Protein AF-A0A1Q9DXR5-F1 (afdb_monomer_lite)

Organism: Symbiodinium microadriaticum (NCBI:txid2951)

Secondary structure (DSSP, 8-state):
--HHHHHHHHHH-S--EE--TTT--TT----SSEEEEEEEEE-TTS-HHHHGGGT---EEEEEEETTEEEEE---SS--EEEEEPPTT---SEEEEEEE---HHHHHHHHHHHHHH--GGG-BTTTBSHHHHHHHHHHHTT-----GGGGHHHHHHHHHHHHHHHHHS--SS-S-HHHHTT--S-----------EE--TTT--------SSEEEEEEEEE-TTS-HHHHGGGT---EEEEEEETTEEEEE---SS--EEEEE--TT---SEEEEEEE---HHHHHHHHHHHHHH--GGG-BTTTBSHHHHHHHHHHHTT-----GGGGHHHHHHHHHHHHHHHHHS--SS-S-HHHHHHHHHT-PPP------

Foldseek 3Di:
DPQQCQVCPVPPDDQKDDCPLVRNPLPQQQDFKWKKKKFWAFDLLQGCLNVVVVVATATAIWIDTSQKTWWAAQDAQFRIMIGGDDPPDDGPDMDMWIANDDSVLLSVLSNVLRLLRTSPLDFLQQRGRLNSVCVSCVSRVHDDRDPRNCVVSPVQVVLQVVVCVVPVDRLRPDNSNVVSVDDDDDDDDDDDPFKDDVDLVRPPLPQQLAFKWKKKKFWAFDSNNGCSVVVVVVATATAIWIDTSQKTWWAHQDAQWRIIIGGDDPPDDGPDMDMWIANDGSVLLSVLSVLLRQLRHSPLDFSQQRHRLNSVCVSCVSRVHDDRDPRNCPVSPVSVVSQVVCCVVPVDRSRPDNSVVVSVVRVPDDDDPPDPDD

pLDDT: mean 70.54, std 17.51, range [25.06, 95.44]

InterPro domains:
  IPR008580 PPPDE peptidase domain [PF05903] (36-157)
  IPR008580 PPPDE peptidase domain [PF05903] (215-336)
  IPR008580 PPPDE peptidase domain [PS51858] (34-165)
  IPR008580 PPPDE peptidase domain [PS51858] (213-344)
  IPR008580 PPPDE peptidase domain [PTHR12378] (32-149)
  IPR008580 PPPDE peptidase domain [SM01179] (34-166)
  IPR008580 PPPDE peptidase domain [SM01179] (213-345)
  IPR042266 PPPDE peptidase domain superfamily [G3DSA:3.90.1720.30] (30-169)
  IPR042266 PPPDE peptidase domain superfamily [G3DSA:3.90.1720.30] (209-348)

Radius of gyration: 23.02 Å; chains: 1; bounding box: 54×55×77 Å

Structure (mmCIF, N/CA/C/O backbone):
data_AF-A0A1Q9DXR5-F1
#
_entry.id   AF-A0A1Q9DXR5-F1
#
loop_
_atom_site.group_PDB
_atom_site.id
_atom_site.type_symbol
_atom_site.label_atom_id
_atom_site.label_alt_id
_atom_site.label_comp_id
_atom_site.label_asym_id
_atom_site.label_entity_id
_atom_site.label_seq_id
_atom_site.pdbx_PDB_ins_code
_atom_site.Cartn_x
_atom_site.Cartn_y
_atom_site.Cartn_z
_atom_site.occupancy
_atom_site.B_iso_or_equiv
_atom_site.auth_seq_id
_atom_site.auth_comp_id
_atom_site.auth_asym_id
_atom_site.auth_atom_id
_atom_site.pdbx_PDB_model_num
ATOM 1 N N . MET A 1 1 ? 4.139 11.040 -3.443 1.00 31.19 1 MET A N 1
ATOM 2 C CA . MET A 1 1 ? 3.475 10.090 -2.530 1.00 31.19 1 MET A CA 1
ATOM 3 C C . MET A 1 1 ? 2.116 9.698 -3.131 1.00 31.19 1 MET A C 1
ATOM 5 O O . MET A 1 1 ? 1.100 9.820 -2.478 1.00 31.19 1 MET A O 1
ATOM 9 N N . SER A 1 2 ? 2.098 9.263 -4.404 1.00 28.72 2 SER A N 1
ATOM 10 C CA . SER A 1 2 ? 0.886 8.987 -5.205 1.00 28.72 2 SER A CA 1
ATOM 11 C C . SER A 1 2 ? 0.354 7.559 -5.084 1.00 28.72 2 SER A C 1
ATOM 13 O O . SER A 1 2 ? -0.850 7.357 -5.146 1.00 28.72 2 SER A O 1
ATOM 15 N N . CYS A 1 3 ? 1.233 6.574 -4.876 1.00 29.39 3 CYS A N 1
ATOM 16 C CA . CYS A 1 3 ? 0.835 5.166 -4.921 1.00 29.39 3 CYS A CA 1
ATOM 17 C C . CYS A 1 3 ? -0.137 4.753 -3.803 1.00 29.39 3 CYS A C 1
ATOM 19 O O . CYS A 1 3 ? -0.839 3.759 -3.954 1.00 29.39 3 CYS A O 1
ATOM 21 N N . PHE A 1 4 ? -0.201 5.505 -2.696 1.00 35.91 4 PHE A N 1
ATOM 22 C CA . PHE A 1 4 ? -1.113 5.192 -1.592 1.00 35.91 4 PHE A CA 1
ATOM 23 C C . PHE A 1 4 ? -2.568 5.521 -1.947 1.00 35.91 4 PHE A C 1
ATOM 25 O O . PHE A 1 4 ? -3.449 4.728 -1.637 1.00 35.91 4 PHE A O 1
ATOM 32 N N . SER A 1 5 ? -2.827 6.614 -2.683 1.00 36.06 5 SER A N 1
ATOM 33 C CA . SER A 1 5 ? -4.193 6.953 -3.100 1.00 36.06 5 SER A CA 1
ATOM 34 C C . SER A 1 5 ? -4.751 5.950 -4.107 1.00 36.06 5 SER A C 1
ATOM 36 O O . SER A 1 5 ? -5.925 5.627 -4.034 1.00 36.06 5 SER A O 1
ATOM 38 N N . GLY A 1 6 ? -3.933 5.417 -5.021 1.00 33.12 6 GLY A N 1
ATOM 39 C CA . GLY A 1 6 ? -4.379 4.423 -6.009 1.00 33.12 6 GLY A CA 1
ATOM 40 C C . GLY A 1 6 ? -4.757 3.083 -5.371 1.00 33.12 6 GLY A C 1
ATOM 41 O O . GLY A 1 6 ? -5.869 2.595 -5.571 1.00 33.12 6 GLY A O 1
ATOM 42 N N . LEU A 1 7 ? -3.866 2.525 -4.538 1.00 36.06 7 LEU A N 1
ATOM 43 C CA . LEU A 1 7 ? -4.114 1.262 -3.823 1.00 36.06 7 LEU A CA 1
ATOM 44 C C . LEU A 1 7 ? -5.322 1.387 -2.904 1.00 36.06 7 LEU A C 1
ATOM 46 O O . LEU A 1 7 ? -6.189 0.519 -2.887 1.00 36.06 7 LEU A O 1
ATOM 50 N N . TRP A 1 8 ? -5.435 2.509 -2.203 1.00 40.31 8 TRP A N 1
ATOM 51 C CA . TRP A 1 8 ? -6.573 2.764 -1.343 1.00 40.31 8 TRP A CA 1
ATOM 52 C C . TRP A 1 8 ? -7.873 3.005 -2.129 1.00 40.31 8 TRP A C 1
ATOM 54 O O . TRP A 1 8 ? -8.923 2.506 -1.743 1.00 40.31 8 TRP A O 1
ATOM 64 N N . ASN A 1 9 ? -7.837 3.678 -3.282 1.00 35.62 9 ASN A N 1
ATOM 65 C CA . ASN A 1 9 ? -9.029 3.897 -4.108 1.00 35.62 9 ASN A CA 1
ATOM 66 C C . ASN A 1 9 ? -9.587 2.595 -4.703 1.00 35.62 9 ASN A C 1
ATOM 68 O O . ASN A 1 9 ? -10.803 2.402 -4.673 1.00 35.62 9 ASN A O 1
ATOM 72 N N . CYS A 1 10 ? -8.723 1.685 -5.169 1.00 34.03 10 CYS A N 1
ATOM 73 C CA . CYS A 1 10 ? -9.126 0.355 -5.646 1.00 34.03 10 CYS A CA 1
ATOM 74 C C . CYS A 1 10 ? -9.775 -0.495 -4.549 1.00 34.03 10 CYS A C 1
ATOM 76 O O . CYS A 1 10 ? -10.642 -1.324 -4.830 1.00 34.03 10 CYS A O 1
ATOM 78 N N . PHE A 1 11 ? -9.379 -0.286 -3.290 1.00 37.84 11 PHE A N 1
ATOM 79 C CA . PHE A 1 11 ? -9.921 -1.030 -2.165 1.00 37.84 11 PHE A CA 1
ATOM 80 C C . PHE A 1 11 ? -10.977 -0.268 -1.352 1.00 37.84 11 PHE A C 1
ATOM 82 O O . PHE A 1 11 ? -11.650 -0.899 -0.575 1.00 37.84 11 PHE A O 1
ATOM 89 N N . TRP A 1 12 ? -11.233 1.029 -1.454 1.00 42.97 12 TRP A N 1
ATOM 90 C CA . TRP A 1 12 ? -12.146 1.669 -0.476 1.00 42.97 12 TRP A CA 1
ATOM 91 C C . TRP A 1 12 ? -13.296 2.468 -1.092 1.00 42.97 12 TRP A C 1
ATOM 93 O O . TRP A 1 12 ? -14.073 3.082 -0.365 1.00 42.97 12 TRP A O 1
ATOM 103 N N . GLY A 1 13 ? -13.506 2.324 -2.407 1.00 39.94 13 GLY A N 1
ATOM 104 C CA . GLY A 1 13 ? -14.697 2.807 -3.116 1.00 39.94 13 GLY A CA 1
ATOM 105 C C . GLY A 1 13 ? -14.713 4.322 -3.345 1.00 39.94 13 GLY A C 1
ATOM 106 O O . GLY A 1 13 ? -13.875 5.063 -2.821 1.00 39.94 13 GLY A O 1
ATOM 107 N N . GLN A 1 14 ? -15.651 4.780 -4.177 1.00 43.75 14 GLN A N 1
ATOM 108 C CA . GLN A 1 14 ? -15.767 6.183 -4.598 1.00 43.75 14 GLN A CA 1
ATOM 109 C C . GLN A 1 14 ? -16.659 7.041 -3.672 1.00 43.75 14 GLN A C 1
ATOM 111 O O . GLN A 1 14 ? -16.549 8.261 -3.707 1.00 43.75 14 GLN A O 1
ATOM 116 N N . ASP A 1 15 ? -17.435 6.437 -2.759 1.00 52.66 15 ASP A N 1
ATOM 117 C CA . ASP A 1 15 ? -18.346 7.143 -1.830 1.00 52.66 15 ASP A CA 1
ATOM 118 C C . ASP A 1 15 ? -17.657 7.611 -0.535 1.00 52.66 15 ASP A C 1
ATOM 120 O O . ASP A 1 15 ? -18.128 7.368 0.584 1.00 52.66 15 ASP A O 1
ATOM 124 N N . ARG A 1 16 ? -16.486 8.235 -0.663 1.00 62.38 16 ARG A N 1
ATOM 125 C CA . ARG A 1 16 ? -15.744 8.779 0.480 1.00 62.38 16 ARG A CA 1
ATOM 126 C C . ARG A 1 16 ? -16.047 10.253 0.636 1.00 62.38 16 ARG A C 1
ATOM 128 O O . ARG A 1 16 ? -15.930 11.022 -0.313 1.00 62.38 16 ARG A O 1
ATOM 135 N N . VAL A 1 17 ? -16.393 10.648 1.855 1.00 58.75 17 VAL A N 1
ATOM 136 C CA . VAL A 1 17 ? -16.662 12.046 2.180 1.00 58.75 17 VAL A CA 1
ATOM 137 C C . VAL A 1 17 ? -15.630 12.510 3.194 1.00 58.75 17 VAL A C 1
ATOM 139 O O . VAL A 1 17 ? -15.408 11.863 4.223 1.00 58.75 17 VAL A O 1
ATOM 142 N N . ARG A 1 18 ? -14.985 13.634 2.878 1.00 59.00 18 ARG A N 1
ATOM 143 C CA . ARG A 1 18 ? -14.090 14.335 3.796 1.00 59.00 18 ARG A CA 1
ATOM 144 C C . ARG A 1 18 ? -14.910 14.795 4.997 1.00 59.00 18 ARG A C 1
ATOM 146 O O . ARG A 1 18 ? -15.931 15.454 4.818 1.00 59.00 18 ARG A O 1
ATOM 153 N N . THR A 1 19 ? -14.466 14.472 6.207 1.00 57.81 19 THR A N 1
ATOM 154 C CA . THR A 1 19 ? -15.202 14.804 7.442 1.00 57.81 19 THR A CA 1
ATOM 155 C C . THR A 1 19 ? -14.882 16.231 7.898 1.00 57.81 19 THR A C 1
ATOM 157 O O . THR A 1 19 ? -14.507 16.467 9.042 1.00 57.81 19 THR A O 1
ATOM 160 N N . ASP A 1 20 ? -14.967 17.190 6.975 1.00 53.41 20 ASP A N 1
ATOM 161 C CA . ASP A 1 20 ? -14.803 18.610 7.287 1.00 53.41 20 ASP A CA 1
ATOM 162 C C . ASP A 1 20 ? -15.947 19.061 8.214 1.00 53.41 20 ASP A C 1
ATOM 164 O O . ASP A 1 20 ? -17.071 18.626 7.964 1.00 53.41 20 ASP A O 1
ATOM 168 N N . PRO A 1 21 ? -15.725 19.893 9.254 1.00 45.75 21 PRO A N 1
ATOM 169 C CA . PRO A 1 21 ? -16.775 20.419 10.130 1.00 45.75 21 PRO A CA 1
ATOM 170 C C . PRO A 1 21 ? -18.043 20.903 9.412 1.00 45.75 21 PRO A C 1
ATOM 172 O O . PRO A 1 21 ? -19.143 20.710 9.928 1.00 45.75 21 PRO A O 1
ATOM 175 N N . GLU A 1 22 ? -17.899 21.479 8.215 1.00 41.88 22 GLU A N 1
ATOM 176 C CA . GLU A 1 22 ? -19.013 21.968 7.386 1.00 41.88 22 GLU A CA 1
ATOM 177 C C . GLU A 1 22 ? -19.720 20.859 6.577 1.00 41.88 22 GLU A C 1
ATOM 179 O O . GLU A 1 22 ? -20.866 21.022 6.166 1.00 41.88 22 GLU A O 1
ATOM 184 N N . VAL A 1 23 ? -19.061 19.713 6.374 1.00 43.78 23 VAL A N 1
ATOM 185 C CA . VAL A 1 23 ? -19.498 18.576 5.537 1.00 43.78 23 VAL A CA 1
ATOM 186 C C . VAL A 1 23 ? -19.834 17.334 6.386 1.00 43.78 23 VAL A C 1
ATOM 188 O O . VAL A 1 23 ? -20.153 16.272 5.848 1.00 43.78 23 VAL A O 1
ATOM 191 N N . ILE A 1 24 ? -19.798 17.433 7.723 1.00 53.22 24 ILE A N 1
ATOM 192 C CA . ILE A 1 24 ? -20.207 16.340 8.618 1.00 53.22 24 ILE A CA 1
ATOM 193 C C . ILE A 1 24 ? -21.672 15.991 8.325 1.00 53.22 24 ILE A C 1
ATOM 195 O O . ILE A 1 24 ? -22.594 16.716 8.690 1.00 53.22 24 ILE A O 1
ATOM 199 N N . ASP A 1 25 ? -21.884 14.855 7.660 1.00 49.69 25 ASP A N 1
ATOM 200 C CA . ASP A 1 25 ? -23.207 14.299 7.404 1.00 49.69 25 ASP A CA 1
ATOM 201 C C . ASP A 1 25 ? -23.826 13.855 8.733 1.00 49.69 25 ASP A C 1
ATOM 203 O O . ASP A 1 25 ? -23.568 12.765 9.247 1.00 49.69 25 ASP A O 1
ATOM 207 N N . TRP A 1 26 ? -24.639 14.732 9.316 1.00 54.81 26 TRP A N 1
ATOM 208 C CA . TRP A 1 26 ? -25.261 14.530 10.619 1.00 54.81 26 TRP A CA 1
ATOM 209 C C . TRP A 1 26 ? -26.422 13.517 10.629 1.00 54.81 26 TRP A C 1
ATOM 211 O O . TRP A 1 26 ? -27.239 13.524 11.553 1.00 54.81 26 TRP A O 1
ATOM 221 N N . LYS A 1 27 ? -26.530 12.654 9.615 1.00 51.47 27 LYS A N 1
ATOM 222 C CA . LYS A 1 27 ? -27.598 11.649 9.494 1.00 51.47 27 LYS A CA 1
ATOM 223 C C . LYS A 1 27 ? -27.527 10.509 10.517 1.00 51.47 27 LYS A C 1
ATOM 225 O O . LYS A 1 27 ? -28.441 9.692 10.551 1.00 51.47 27 LYS A O 1
ATOM 230 N N . CYS A 1 28 ? -26.500 10.446 11.366 1.00 57.31 28 CYS A N 1
ATOM 231 C CA . CYS A 1 28 ? -26.456 9.489 12.472 1.00 57.31 28 CYS A CA 1
ATOM 232 C C . CYS A 1 28 ? -27.498 9.873 13.544 1.00 57.31 28 CYS A C 1
ATOM 234 O O . CYS A 1 28 ? -27.264 10.777 14.351 1.00 57.31 28 CYS A O 1
ATOM 236 N N . ASP A 1 29 ? -28.653 9.199 13.559 1.00 56.84 29 ASP A N 1
ATOM 237 C CA . ASP A 1 29 ? -29.652 9.326 14.631 1.00 56.84 29 ASP A CA 1
ATOM 238 C C . ASP A 1 29 ? -29.153 8.585 15.883 1.00 56.84 29 ASP A C 1
ATOM 240 O O . ASP A 1 29 ? -29.419 7.405 16.100 1.00 56.84 29 ASP A O 1
ATOM 244 N N . LEU A 1 30 ? -28.326 9.269 16.677 1.00 64.50 30 LEU A N 1
ATOM 245 C CA . LEU A 1 30 ? -27.754 8.746 17.918 1.00 64.50 30 LEU A CA 1
ATOM 246 C C . LEU A 1 30 ? -28.756 8.944 19.069 1.00 64.50 30 LEU A C 1
ATOM 248 O O . LEU A 1 30 ? -28.713 9.964 19.764 1.00 64.50 30 LEU A O 1
ATOM 252 N N . ARG A 1 31 ? -29.676 7.985 19.254 1.00 63.53 31 ARG A N 1
ATOM 253 C CA . ARG A 1 31 ? -30.622 7.931 20.388 1.00 63.53 31 ARG A CA 1
ATOM 254 C C . ARG A 1 31 ? -30.381 6.682 21.236 1.00 63.53 31 ARG A C 1
ATOM 256 O O . ARG A 1 31 ? -30.348 5.579 20.705 1.00 63.53 31 ARG A O 1
ATOM 263 N N . GLY A 1 32 ? -30.299 6.851 22.556 1.00 73.69 32 GLY A N 1
ATOM 264 C CA . GLY A 1 32 ? -30.137 5.737 23.500 1.00 73.69 32 GLY A CA 1
ATOM 265 C C . GLY A 1 32 ? -28.717 5.161 23.533 1.00 73.69 32 GLY A C 1
ATOM 266 O O . GLY A 1 32 ? -27.747 5.879 23.304 1.00 73.69 32 GLY A O 1
ATOM 267 N N . GLU A 1 33 ? -28.592 3.872 23.866 1.00 81.88 33 GLU A N 1
ATOM 268 C CA . GLU A 1 33 ? -27.318 3.155 23.735 1.00 81.88 33 GLU A CA 1
ATOM 269 C C . GLU A 1 33 ? -27.013 2.915 22.256 1.00 81.88 33 GLU A C 1
ATOM 271 O O . GLU A 1 33 ? -27.740 2.195 21.572 1.00 81.88 33 GLU A O 1
ATOM 276 N N . VAL A 1 34 ? -25.922 3.507 21.774 1.00 86.88 34 VAL A N 1
ATOM 277 C CA . VAL A 1 34 ? -25.462 3.359 20.395 1.00 86.88 34 VAL A CA 1
ATOM 278 C C . VAL A 1 34 ? -24.352 2.324 20.340 1.00 86.88 34 VAL A C 1
ATOM 280 O O . VAL A 1 34 ? -23.381 2.386 21.094 1.00 86.88 34 VAL A O 1
ATOM 283 N N . GLU A 1 35 ? -24.478 1.394 19.401 1.00 90.62 35 GLU A N 1
ATOM 284 C CA . GLU A 1 35 ? -23.436 0.424 19.103 1.00 90.62 35 GLU A CA 1
ATOM 285 C C . GLU A 1 35 ? -22.247 1.079 18.384 1.00 90.62 35 GLU A C 1
ATOM 287 O O . GLU A 1 35 ? -22.409 1.794 17.391 1.00 90.62 35 GLU A O 1
ATOM 292 N N . VAL A 1 36 ? -21.044 0.800 18.881 1.00 93.38 36 VAL A N 1
ATOM 293 C CA . VAL A 1 36 ? -19.774 1.198 18.268 1.00 93.38 36 VAL A CA 1
ATOM 294 C C . VAL A 1 36 ? -19.043 -0.067 17.851 1.00 93.38 36 VAL A C 1
ATOM 296 O O . VAL A 1 36 ? -18.753 -0.906 18.702 1.00 93.38 36 VAL A O 1
ATOM 299 N N . LYS A 1 37 ? -18.714 -0.220 16.567 1.00 94.38 37 LYS A N 1
ATOM 300 C CA . LYS A 1 37 ? -17.948 -1.384 16.094 1.00 94.38 37 LYS A CA 1
ATOM 301 C C . LYS A 1 37 ? -16.541 -0.978 15.700 1.00 94.38 37 LYS A C 1
ATOM 303 O O . LYS A 1 37 ? -16.367 -0.236 14.739 1.00 94.38 37 LYS A O 1
ATOM 308 N N . LEU A 1 38 ? -15.535 -1.523 16.369 1.00 95.44 38 LEU A N 1
ATOM 309 C CA . LEU A 1 38 ? -14.163 -1.486 15.872 1.00 95.44 38 LEU A CA 1
ATOM 310 C C . LEU A 1 38 ? -13.970 -2.639 14.888 1.00 95.44 38 LEU A C 1
ATOM 312 O O . LEU A 1 38 ? -14.180 -3.803 15.235 1.00 95.44 38 LEU A O 1
ATOM 316 N N . LYS A 1 39 ? -13.537 -2.327 13.671 1.00 92.12 39 LYS A N 1
ATOM 317 C CA . LYS A 1 39 ? -13.296 -3.316 12.620 1.00 92.12 39 LYS A CA 1
ATOM 318 C C . LYS A 1 39 ? -11.837 -3.300 12.212 1.00 92.12 39 LYS A C 1
ATOM 320 O O . LYS A 1 39 ? -11.307 -2.253 11.854 1.00 92.12 39 LYS A O 1
ATOM 325 N N . LEU A 1 40 ? -11.216 -4.477 12.226 1.00 88.75 40 LEU A N 1
ATOM 326 C CA . LEU A 1 40 ? -9.848 -4.681 11.761 1.00 88.75 40 LEU A CA 1
ATOM 327 C C . LEU A 1 40 ? -9.854 -5.509 10.481 1.00 88.75 40 LEU A C 1
ATOM 329 O O . LEU A 1 40 ? -10.425 -6.602 10.433 1.00 88.75 40 LEU A O 1
ATOM 333 N N . TYR A 1 41 ? -9.174 -5.006 9.462 1.00 82.06 41 TYR A N 1
ATOM 334 C CA . TYR A 1 41 ? -8.983 -5.661 8.176 1.00 82.06 41 TYR A CA 1
ATOM 335 C C . TYR A 1 41 ? -7.514 -6.020 8.029 1.00 82.06 41 TYR A C 1
ATOM 337 O O . TYR A 1 41 ? -6.664 -5.140 8.142 1.00 82.06 41 TYR A O 1
ATOM 345 N N . ALA A 1 42 ? -7.207 -7.289 7.767 1.00 76.19 42 ALA A N 1
ATOM 346 C CA . ALA A 1 42 ? -5.851 -7.686 7.410 1.00 76.19 42 ALA A CA 1
ATOM 347 C C . ALA A 1 42 ? -5.361 -6.847 6.217 1.00 76.19 42 ALA A C 1
ATOM 349 O O . ALA A 1 42 ? -6.079 -6.674 5.225 1.00 76.19 42 ALA A O 1
ATOM 350 N N . LEU A 1 43 ? -4.151 -6.300 6.325 1.00 67.31 43 LEU A N 1
ATOM 351 C CA . LEU A 1 43 ? -3.549 -5.517 5.252 1.00 67.31 43 LEU A CA 1
ATOM 352 C C . LEU A 1 43 ? -3.288 -6.435 4.057 1.00 67.31 43 LEU A C 1
ATOM 354 O O . LEU A 1 43 ? -2.525 -7.390 4.139 1.00 67.31 43 LEU A O 1
ATOM 358 N N . LEU A 1 44 ? -3.915 -6.130 2.921 1.00 53.69 44 LEU A N 1
ATOM 359 C CA . LEU A 1 44 ? -3.759 -6.918 1.694 1.00 53.69 44 LEU A CA 1
ATOM 360 C C . LEU A 1 44 ? -2.367 -6.764 1.055 1.00 53.69 44 LEU A C 1
ATOM 362 O O . LEU A 1 44 ? -1.972 -7.587 0.238 1.00 53.69 44 LEU A O 1
ATOM 366 N N . TRP A 1 45 ? -1.625 -5.709 1.405 1.00 48.88 45 TRP A N 1
ATOM 367 C CA . TRP A 1 45 ? -0.329 -5.377 0.803 1.00 48.88 45 TRP A CA 1
ATOM 368 C C . TRP A 1 45 ? 0.879 -5.971 1.540 1.00 48.88 45 TRP A C 1
ATOM 370 O O . TRP A 1 45 ? 1.953 -6.078 0.951 1.00 48.88 45 TRP A O 1
ATOM 380 N N . LEU A 1 46 ? 0.703 -6.369 2.801 1.00 55.50 46 LEU A N 1
ATOM 381 C CA . LEU A 1 46 ? 1.633 -7.203 3.557 1.00 55.50 46 LEU A CA 1
ATOM 382 C C . LEU A 1 46 ? 0.789 -8.261 4.262 1.00 55.50 46 LEU A C 1
ATOM 384 O O . LEU A 1 46 ? 0.389 -8.066 5.412 1.00 55.50 46 LEU A O 1
ATOM 388 N N . PRO A 1 47 ? 0.412 -9.319 3.530 1.00 59.41 47 PRO A N 1
ATOM 389 C CA . PRO A 1 47 ? -0.563 -10.264 4.025 1.00 59.41 47 PRO A CA 1
ATOM 390 C C . PRO A 1 47 ? -0.067 -10.895 5.325 1.00 59.41 47 PRO A C 1
ATOM 392 O O . PRO A 1 47 ? 1.106 -11.248 5.457 1.00 59.41 47 PRO A O 1
ATOM 395 N N . ASN A 1 48 ? -0.984 -11.067 6.280 1.00 63.97 48 ASN A N 1
ATOM 396 C CA . ASN A 1 48 ? -0.684 -11.680 7.574 1.00 63.97 48 ASN A CA 1
ATOM 397 C C . ASN A 1 48 ? -0.041 -13.066 7.450 1.00 63.97 48 ASN A C 1
ATOM 399 O O . ASN A 1 48 ? 0.625 -13.498 8.375 1.00 63.97 48 ASN A O 1
ATOM 403 N N . CYS A 1 49 ? -0.124 -13.721 6.290 1.00 57.53 49 CYS A N 1
ATOM 404 C CA . CYS A 1 49 ? 0.646 -14.928 6.024 1.00 57.53 49 CYS A CA 1
ATOM 405 C C . CYS A 1 49 ? 2.160 -14.788 6.155 1.00 57.53 49 CYS A C 1
ATOM 407 O O . CYS A 1 49 ? 2.830 -15.774 6.436 1.00 57.53 49 CYS A O 1
ATOM 409 N N . VAL A 1 50 ? 2.693 -13.589 5.943 1.00 59.78 50 VAL A N 1
ATOM 410 C CA . VAL A 1 50 ? 4.117 -13.276 6.105 1.00 59.78 50 VAL A CA 1
ATOM 411 C C . VAL A 1 50 ? 4.405 -12.845 7.539 1.00 59.78 50 VAL A C 1
ATOM 413 O O . VAL A 1 50 ? 5.465 -13.137 8.080 1.00 59.78 50 VAL A O 1
ATOM 416 N N . LEU A 1 51 ? 3.455 -12.146 8.159 1.00 64.81 51 LEU A N 1
ATOM 417 C CA . LEU A 1 51 ? 3.631 -11.523 9.466 1.00 64.81 51 LEU A CA 1
ATOM 418 C C . LEU A 1 51 ? 3.378 -12.483 10.627 1.00 64.81 51 LEU A C 1
ATOM 420 O O . LEU A 1 51 ? 4.125 -12.459 11.598 1.00 64.81 51 LEU A O 1
ATOM 424 N N . GLU A 1 52 ? 2.364 -13.341 10.530 1.00 66.62 52 GLU A N 1
ATOM 425 C CA . GLU A 1 52 ? 1.978 -14.263 11.601 1.00 66.62 52 GLU A CA 1
ATOM 426 C C . GLU A 1 52 ? 3.088 -15.259 11.955 1.00 66.62 52 GLU A C 1
ATOM 428 O O . GLU A 1 52 ? 3.330 -15.445 13.147 1.00 66.62 52 GLU A O 1
ATOM 433 N N . PRO A 1 53 ? 3.832 -15.848 10.993 1.00 62.41 53 PRO A N 1
ATOM 434 C CA . PRO A 1 53 ? 5.001 -16.668 11.318 1.00 62.41 53 PRO A CA 1
ATOM 435 C C . PRO A 1 53 ? 6.092 -15.907 12.079 1.00 62.41 53 PRO A C 1
ATOM 437 O O . PRO A 1 53 ? 6.866 -16.516 12.810 1.00 62.41 53 PRO A O 1
ATOM 440 N N . LEU A 1 54 ? 6.145 -14.583 11.919 1.00 60.12 54 LEU A N 1
ATOM 441 C CA . LEU A 1 54 ? 7.067 -13.690 12.621 1.00 60.12 54 LEU A CA 1
ATOM 442 C C . LEU A 1 54 ? 6.475 -13.159 13.942 1.00 60.12 54 LEU A C 1
ATOM 444 O O . LEU A 1 54 ? 7.101 -12.339 14.604 1.00 60.12 54 LEU A O 1
ATOM 448 N N . GLY A 1 55 ? 5.277 -13.610 14.334 1.00 65.56 55 GLY A N 1
ATOM 449 C CA . GLY A 1 55 ? 4.585 -13.162 15.546 1.00 65.56 55 GLY A CA 1
ATOM 450 C C . GLY A 1 55 ? 3.872 -11.812 15.412 1.00 65.56 55 GLY A C 1
ATOM 451 O O . GLY A 1 55 ? 3.475 -11.227 16.419 1.00 65.56 55 GLY A O 1
ATOM 452 N N . TYR A 1 56 ? 3.691 -11.308 14.189 1.00 70.50 56 TYR A N 1
ATOM 453 C CA . TYR A 1 56 ? 3.071 -10.012 13.910 1.00 70.50 56 TYR A CA 1
ATOM 454 C C . TYR A 1 56 ? 1.745 -10.152 13.157 1.00 70.50 56 TYR A C 1
ATOM 456 O O . TYR A 1 56 ? 1.448 -11.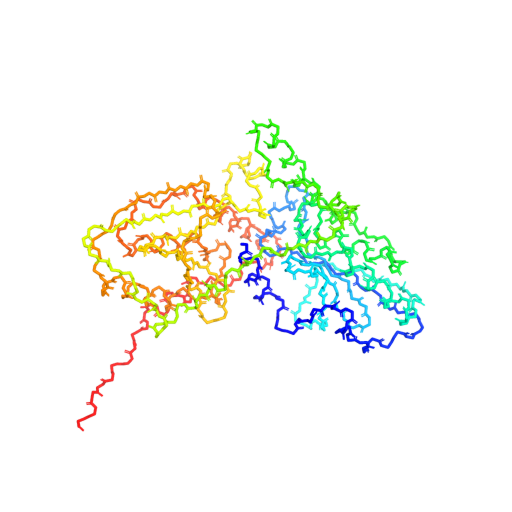166 12.533 1.00 70.50 56 TYR A O 1
ATOM 464 N N . GLY A 1 57 ? 0.954 -9.080 13.144 1.00 71.75 57 GLY A N 1
ATOM 465 C CA . GLY A 1 57 ? -0.175 -8.951 12.230 1.00 71.75 57 GLY A CA 1
ATOM 466 C C . GLY A 1 57 ? -0.371 -7.503 11.802 1.00 71.75 57 GLY A C 1
ATOM 467 O O . GLY A 1 57 ? -0.310 -6.580 12.615 1.00 71.75 57 GLY A O 1
ATOM 468 N N . GLY A 1 58 ? -0.572 -7.306 10.506 1.00 77.06 58 GLY A N 1
ATOM 469 C CA . GLY A 1 58 ? -0.778 -6.013 9.880 1.00 77.06 58 GLY A CA 1
ATOM 470 C C . GLY A 1 58 ? -2.257 -5.775 9.655 1.00 77.06 58 GLY A C 1
ATOM 471 O O . GLY A 1 58 ? -2.906 -6.514 8.914 1.00 77.06 58 GLY A O 1
ATOM 472 N N . TYR A 1 59 ? -2.789 -4.719 10.265 1.00 82.12 59 TYR A N 1
ATOM 473 C CA . TYR A 1 59 ? -4.209 -4.405 10.185 1.00 82.12 59 TYR A CA 1
ATOM 474 C C . TYR A 1 59 ? -4.446 -2.951 9.787 1.00 82.12 59 TYR A C 1
ATOM 476 O O . TYR A 1 59 ? -3.703 -2.050 10.167 1.00 82.12 59 TYR A O 1
ATOM 484 N N . HIS A 1 60 ? -5.513 -2.735 9.027 1.00 85.06 60 HIS A N 1
ATOM 485 C CA . HIS A 1 60 ? -6.182 -1.451 8.915 1.00 85.06 60 HIS A CA 1
ATOM 486 C C . HIS A 1 60 ? -7.382 -1.437 9.863 1.00 85.06 60 HIS A C 1
ATOM 488 O O . HIS A 1 60 ? -8.122 -2.421 9.920 1.00 85.06 60 HIS A O 1
ATOM 494 N N . ALA A 1 61 ? -7.578 -0.333 10.582 1.00 89.69 61 ALA A N 1
ATOM 495 C CA . ALA A 1 61 ? -8.703 -0.148 11.487 1.00 89.69 61 ALA A CA 1
ATOM 496 C C . ALA A 1 61 ? -9.652 0.960 11.025 1.00 89.69 61 ALA A C 1
ATOM 498 O O . ALA A 1 61 ? -9.216 2.006 10.539 1.00 89.69 61 ALA A O 1
ATOM 499 N N . GLU A 1 62 ? -10.941 0.725 11.253 1.00 91.75 62 GLU A N 1
ATOM 500 C CA . GLU A 1 62 ? -11.996 1.736 11.200 1.00 91.75 62 GLU A CA 1
ATOM 501 C C . GLU A 1 62 ? -12.955 1.551 12.385 1.00 91.75 62 GLU A C 1
ATOM 503 O O . GLU A 1 62 ? -13.122 0.440 12.906 1.00 91.75 62 GLU A O 1
ATOM 508 N N . VAL A 1 63 ? -13.619 2.632 12.783 1.00 93.50 63 VAL A N 1
ATOM 509 C CA . VAL A 1 63 ? -14.644 2.633 13.832 1.00 93.50 63 VAL A CA 1
ATOM 510 C C . VAL A 1 63 ? -15.989 2.971 13.200 1.00 93.50 63 VAL A C 1
ATOM 512 O O . VAL A 1 63 ? -16.148 4.016 12.575 1.00 93.50 63 VAL A O 1
ATOM 515 N N . GLU A 1 64 ? -16.965 2.082 13.340 1.00 91.81 64 GLU A N 1
ATOM 516 C CA . GLU A 1 64 ? -18.342 2.290 12.898 1.00 91.81 64 GLU A CA 1
ATOM 517 C C . GLU A 1 64 ? -19.193 2.833 14.043 1.00 91.81 64 GLU A C 1
ATOM 519 O O . GLU A 1 64 ? -19.286 2.202 15.096 1.00 91.81 64 GLU A O 1
ATOM 524 N N . VAL A 1 65 ? -19.859 3.963 13.806 1.00 88.94 65 VAL A N 1
ATOM 525 C CA . VAL A 1 65 ? -20.847 4.556 14.715 1.00 88.94 65 VAL A CA 1
ATOM 526 C C . VAL A 1 65 ? -22.042 5.016 13.889 1.00 88.94 65 VAL A C 1
ATOM 528 O O . VAL A 1 65 ? -21.875 5.687 12.870 1.00 88.94 65 VAL A O 1
ATOM 531 N N . GLY A 1 66 ? -23.259 4.645 14.297 1.00 82.44 66 GLY A N 1
ATOM 532 C CA . GLY A 1 66 ? -24.484 5.104 13.627 1.00 82.44 66 GLY A CA 1
ATOM 533 C C . GLY A 1 66 ? -24.568 4.732 12.139 1.00 82.44 66 GLY A C 1
ATOM 534 O O . GLY A 1 66 ? -25.095 5.502 11.343 1.00 82.44 66 GLY A O 1
ATOM 535 N N . GLY A 1 67 ? -24.009 3.582 11.740 1.00 80.38 67 GLY A N 1
ATOM 536 C CA . GLY A 1 67 ? -24.033 3.108 10.349 1.00 80.38 67 GLY A CA 1
ATOM 537 C C . GLY A 1 67 ? -23.022 3.779 9.410 1.00 80.38 67 GLY A C 1
ATOM 538 O O . GLY A 1 67 ? -23.051 3.525 8.201 1.00 80.38 67 GLY A O 1
ATOM 539 N N . ARG A 1 68 ? -22.106 4.598 9.940 1.00 84.94 68 ARG A N 1
ATOM 540 C CA . ARG A 1 68 ? -20.979 5.178 9.197 1.00 84.94 68 ARG A CA 1
ATOM 541 C C . ARG A 1 68 ? -19.658 4.688 9.771 1.00 84.94 68 ARG A C 1
ATOM 543 O O . ARG A 1 68 ? -19.491 4.649 10.985 1.00 84.94 68 ARG A O 1
ATOM 550 N N . ALA A 1 69 ? -18.728 4.323 8.894 1.00 87.62 69 ALA A N 1
ATOM 551 C CA . ALA A 1 69 ? -17.367 3.950 9.257 1.00 87.62 69 ALA A CA 1
ATOM 552 C C . ALA A 1 69 ? -16.446 5.168 9.149 1.00 87.62 69 ALA A C 1
ATOM 554 O O . ALA A 1 69 ? -16.469 5.857 8.128 1.00 87.62 69 ALA A O 1
ATOM 555 N N . TYR A 1 70 ? -15.641 5.397 10.182 1.00 89.44 70 TYR A N 1
ATOM 556 C CA . TYR A 1 70 ? -14.663 6.474 10.291 1.00 89.44 70 TYR A CA 1
ATOM 557 C C . TYR A 1 70 ? -13.260 5.889 10.399 1.00 89.44 70 TYR A C 1
ATOM 559 O O . TYR A 1 70 ? -13.040 4.917 11.125 1.00 89.44 70 TYR A O 1
ATOM 567 N N . TYR A 1 71 ? -12.307 6.483 9.697 1.00 87.69 71 TYR A N 1
ATOM 568 C CA . TYR A 1 71 ? -10.929 6.007 9.667 1.00 87.69 71 TYR A CA 1
ATOM 569 C C . TYR A 1 71 ? -9.975 7.153 9.303 1.00 87.69 71 TYR A C 1
ATOM 571 O O . TYR A 1 71 ? -10.401 8.230 8.878 1.00 87.69 71 TYR A O 1
ATOM 579 N N . TYR A 1 72 ? -8.674 6.906 9.467 1.00 85.94 72 TYR A N 1
ATOM 580 C CA . TYR A 1 72 ? -7.626 7.902 9.256 1.00 85.94 72 TYR A CA 1
ATOM 581 C C . TYR A 1 72 ? -6.722 7.563 8.069 1.00 85.94 72 TYR A C 1
ATOM 583 O O . TYR A 1 72 ? -6.276 6.422 7.930 1.00 85.94 72 TYR A O 1
ATOM 591 N N . GLU A 1 73 ? -6.450 8.561 7.228 1.00 73.62 73 GLU A N 1
ATOM 592 C CA . GLU A 1 73 ? -5.676 8.442 5.988 1.00 73.62 73 GLU A CA 1
ATOM 593 C C . GLU A 1 73 ? -4.656 9.580 5.812 1.00 73.62 73 GLU A C 1
ATOM 595 O O . GLU A 1 73 ? -4.788 10.674 6.362 1.00 73.62 73 GLU A O 1
ATOM 600 N N . CYS A 1 74 ? -3.653 9.321 4.967 1.00 69.81 74 CYS A N 1
ATOM 601 C CA . CYS A 1 74 ? -2.681 10.313 4.518 1.00 69.81 74 CYS A CA 1
ATOM 602 C C . CYS A 1 74 ? -3.248 11.143 3.357 1.00 69.81 74 CYS A C 1
ATOM 604 O O . CYS A 1 74 ? -3.173 10.729 2.196 1.00 69.81 74 CYS A O 1
ATOM 606 N N . TYR A 1 75 ? -3.816 12.308 3.666 1.00 63.25 75 TYR A N 1
ATOM 607 C CA . TYR A 1 75 ? -4.350 13.245 2.676 1.00 63.25 75 TYR A CA 1
ATOM 608 C C . TYR A 1 75 ? -4.078 14.704 3.066 1.00 63.25 75 TYR A C 1
ATOM 610 O O . TYR A 1 75 ? -3.954 15.023 4.246 1.00 63.25 75 TYR A O 1
ATOM 618 N N . GLU A 1 76 ? -4.009 15.596 2.077 1.00 58.91 76 GLU A N 1
ATOM 619 C CA . GLU A 1 76 ? -3.747 17.019 2.308 1.00 58.91 76 GLU A CA 1
ATOM 620 C C . GLU A 1 76 ? -4.870 17.677 3.132 1.00 58.91 76 GLU A C 1
ATOM 622 O O . GLU A 1 76 ? -6.055 17.674 2.761 1.00 58.91 76 GLU A O 1
ATOM 627 N N . GLY A 1 77 ? -4.502 18.281 4.264 1.00 69.12 77 GLY A N 1
ATOM 628 C CA . GLY A 1 77 ? -5.454 18.909 5.174 1.00 69.12 77 GLY A CA 1
ATOM 629 C C . GLY A 1 77 ? -5.904 17.985 6.306 1.00 69.12 77 GLY A C 1
ATOM 630 O O . GLY A 1 77 ? -5.169 17.788 7.271 1.00 69.12 77 GLY A O 1
ATOM 631 N N . THR A 1 78 ? -7.140 17.480 6.238 1.00 69.25 78 THR A N 1
ATOM 632 C CA . THR A 1 78 ? -7.664 16.540 7.245 1.00 69.25 78 THR A CA 1
ATOM 633 C C . THR A 1 78 ? -7.342 15.099 6.878 1.00 69.25 78 THR A C 1
ATOM 635 O O . THR A 1 78 ? -7.382 14.723 5.705 1.00 69.25 78 THR A O 1
ATOM 638 N N . GLY A 1 79 ? -7.036 14.293 7.892 1.00 76.56 79 GLY A N 1
ATOM 639 C CA . GLY A 1 79 ? -6.881 12.855 7.738 1.00 76.56 79 GLY A CA 1
ATOM 640 C C . GLY A 1 79 ? -8.118 12.077 8.166 1.00 76.56 79 GLY A C 1
ATOM 641 O O . GLY A 1 79 ? -8.118 10.864 7.992 1.00 76.56 79 GLY A O 1
ATOM 642 N N . LEU A 1 80 ? -9.158 12.726 8.705 1.00 83.69 80 LEU A N 1
ATOM 643 C CA . LEU A 1 80 ? -10.391 12.066 9.135 1.00 83.69 80 LEU A CA 1
ATOM 644 C C . LEU A 1 80 ? -11.373 11.893 7.973 1.00 83.69 80 LEU A C 1
ATOM 646 O O . LEU A 1 80 ? -11.941 12.854 7.442 1.00 83.69 80 LEU A O 1
ATOM 650 N N . TRP A 1 81 ? -11.670 10.643 7.649 1.00 83.00 81 TRP A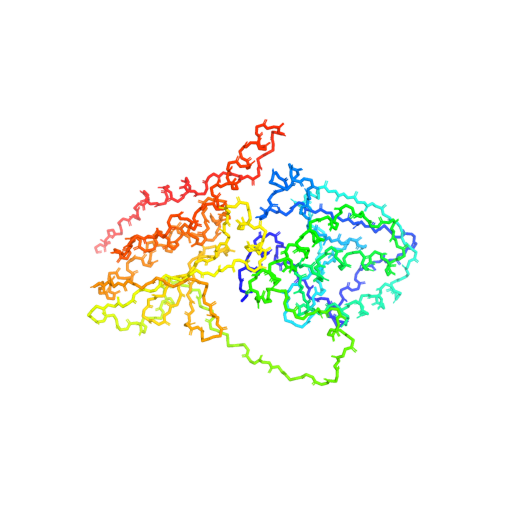 N 1
ATOM 651 C CA . TRP A 1 81 ? -12.592 10.281 6.580 1.00 83.00 81 TRP A CA 1
ATOM 652 C C . TRP A 1 81 ? -13.744 9.442 7.102 1.00 83.00 81 TRP A C 1
ATOM 654 O O . TRP A 1 81 ? -13.606 8.712 8.086 1.00 83.00 81 TRP A O 1
ATOM 664 N N . SER A 1 82 ? -14.881 9.532 6.413 1.00 82.00 82 SER A N 1
ATOM 665 C CA . SER A 1 82 ? -16.026 8.677 6.689 1.00 82.00 82 SER A CA 1
ATOM 666 C C . SER A 1 82 ? -16.668 8.139 5.416 1.00 82.00 82 SER A C 1
ATOM 668 O O . SER A 1 82 ? -16.630 8.763 4.351 1.00 82.00 82 SER A O 1
ATOM 670 N N . ARG A 1 83 ? -17.300 6.973 5.545 1.00 77.38 83 ARG A N 1
ATOM 671 C CA . ARG A 1 83 ? -18.069 6.327 4.477 1.00 77.38 83 ARG A CA 1
ATOM 672 C C . ARG A 1 83 ? -19.265 5.571 5.039 1.00 77.38 83 ARG A C 1
ATOM 674 O O . ARG A 1 83 ? -19.263 5.155 6.200 1.00 77.38 83 ARG A O 1
ATOM 681 N N . ALA A 1 84 ? -20.267 5.339 4.197 1.00 75.00 84 ALA A N 1
ATOM 682 C CA . ALA A 1 84 ? -21.302 4.362 4.509 1.00 75.00 84 ALA A CA 1
ATOM 683 C C . ALA A 1 84 ? -20.672 2.967 4.652 1.00 75.00 84 ALA A C 1
ATOM 685 O O . ALA A 1 84 ? -19.715 2.616 3.951 1.00 75.00 84 ALA A O 1
ATOM 686 N N . VAL A 1 85 ? -21.195 2.161 5.574 1.00 70.44 85 VAL A N 1
ATOM 687 C CA . VAL A 1 85 ? -20.667 0.814 5.812 1.00 70.44 85 VAL A CA 1
ATOM 688 C C . VAL A 1 85 ? -20.846 -0.038 4.554 1.00 7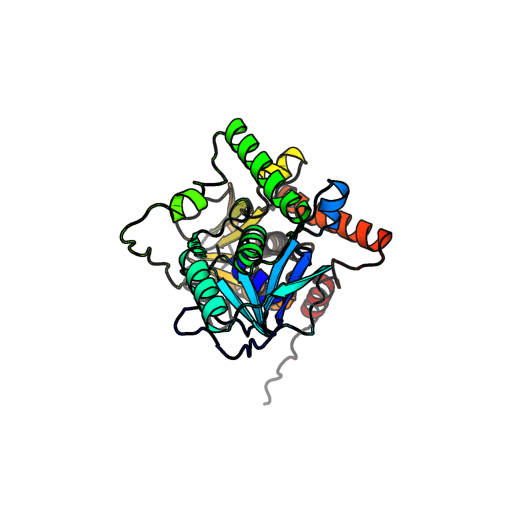0.44 85 VAL A C 1
ATOM 690 O O . VAL A 1 85 ? -21.959 -0.266 4.083 1.00 70.44 85 VAL A O 1
ATOM 693 N N . SER A 1 86 ? -19.736 -0.534 4.003 1.00 63.78 86 SER A N 1
ATOM 694 C CA . SER A 1 86 ? -19.777 -1.419 2.835 1.00 63.78 86 SER A CA 1
ATOM 695 C C . SER A 1 86 ? -20.275 -2.809 3.224 1.00 63.78 86 SER A C 1
ATOM 697 O O . SER A 1 86 ? -19.696 -3.456 4.096 1.00 63.78 86 SER A O 1
ATOM 699 N N . ARG A 1 87 ? -21.299 -3.303 2.517 1.00 55.62 87 ARG A N 1
ATOM 700 C CA . ARG A 1 87 ? -21.816 -4.679 2.652 1.00 55.62 87 ARG A CA 1
ATOM 701 C C . ARG A 1 87 ? -20.900 -5.743 2.032 1.00 55.62 87 ARG A C 1
ATOM 703 O O . ARG A 1 87 ? -21.069 -6.926 2.304 1.00 55.62 87 ARG A O 1
ATOM 710 N N . HIS A 1 88 ? -19.927 -5.337 1.216 1.00 50.25 88 HIS A N 1
ATOM 711 C CA . HIS A 1 88 ? -19.094 -6.249 0.422 1.00 50.25 88 HIS A CA 1
ATOM 712 C C . HIS A 1 88 ? -17.739 -6.576 1.066 1.00 50.25 88 HIS A C 1
ATOM 714 O O . HIS A 1 88 ? -16.985 -7.379 0.522 1.00 50.25 88 HIS A O 1
ATOM 720 N N . ARG A 1 89 ? -17.414 -5.987 2.224 1.00 64.56 89 ARG A N 1
ATOM 721 C CA . ARG A 1 89 ? -16.143 -6.217 2.927 1.00 64.56 89 ARG A CA 1
ATOM 722 C C . ARG A 1 89 ? -16.382 -6.860 4.276 1.00 64.56 89 ARG A C 1
ATOM 724 O O . ARG A 1 89 ? -17.088 -6.306 5.111 1.00 64.56 89 ARG A O 1
ATOM 731 N N . LYS A 1 90 ? -15.757 -8.018 4.487 1.00 73.94 90 LYS A N 1
ATOM 732 C CA . LYS A 1 90 ? -15.781 -8.721 5.769 1.00 73.94 90 LYS A CA 1
ATOM 733 C C . LYS A 1 90 ? -14.517 -8.361 6.556 1.00 73.94 90 LYS A C 1
ATOM 735 O O . LYS A 1 90 ? -13.425 -8.663 6.071 1.00 73.94 90 LYS A O 1
ATOM 740 N N . PRO A 1 91 ? -14.640 -7.708 7.724 1.00 82.12 91 PRO A N 1
ATOM 741 C CA . PRO A 1 91 ? -13.514 -7.509 8.626 1.00 82.12 91 PRO A CA 1
ATOM 742 C C . PRO A 1 91 ? -12.905 -8.849 9.031 1.00 82.12 91 PRO A C 1
ATOM 744 O O . PRO A 1 91 ? -13.613 -9.849 9.154 1.00 82.12 91 PRO A O 1
ATOM 747 N N . THR A 1 92 ? -11.599 -8.859 9.274 1.00 84.06 92 THR A N 1
ATOM 748 C CA . THR A 1 92 ? -10.915 -10.003 9.884 1.00 84.06 92 THR A CA 1
ATOM 749 C C . THR A 1 92 ? -11.336 -10.147 11.344 1.00 84.06 92 THR A C 1
ATOM 751 O O . THR A 1 92 ? -11.626 -11.254 11.784 1.00 84.06 92 THR A O 1
ATOM 754 N N . HIS A 1 93 ? -11.433 -9.025 12.063 1.00 87.12 93 HIS A N 1
ATOM 755 C CA . HIS A 1 93 ? -11.941 -8.972 13.432 1.00 87.12 93 HIS A CA 1
ATOM 756 C C . HIS A 1 93 ? -12.963 -7.844 13.571 1.00 87.12 93 HIS A C 1
ATOM 758 O O . HIS A 1 93 ? -12.811 -6.779 12.969 1.00 87.12 93 HIS A O 1
ATOM 764 N N . THR A 1 94 ? -14.009 -8.077 14.361 1.00 92.81 94 THR A N 1
ATOM 765 C CA . THR A 1 94 ? -14.994 -7.058 14.743 1.00 92.81 94 THR A CA 1
ATOM 766 C C . THR A 1 94 ? -15.177 -7.104 16.250 1.00 92.81 94 THR A C 1
ATOM 768 O O . THR A 1 94 ? -15.481 -8.161 16.796 1.00 92.81 94 THR A O 1
ATOM 771 N N . PHE A 1 95 ? -15.008 -5.960 16.903 1.00 95.00 95 PHE A N 1
ATOM 772 C CA . PHE A 1 95 ? -15.298 -5.769 18.318 1.00 95.00 95 PHE A CA 1
ATOM 773 C C . PHE A 1 95 ? -16.498 -4.845 18.434 1.00 95.00 95 PHE A C 1
ATOM 775 O O . PHE A 1 95 ? -16.545 -3.812 17.768 1.00 95.00 95 PHE A O 1
ATOM 782 N N . VAL A 1 96 ? -17.468 -5.235 19.252 1.00 94.50 96 VAL A N 1
ATOM 783 C CA . VAL A 1 96 ? -18.716 -4.497 19.434 1.00 94.50 96 VAL A CA 1
ATOM 784 C C . VAL A 1 96 ? -18.729 -3.908 20.835 1.00 94.50 96 VAL A C 1
ATOM 786 O O . VAL A 1 96 ? -18.569 -4.625 21.820 1.00 94.50 96 VAL A O 1
ATOM 789 N N . TYR A 1 97 ? -18.928 -2.600 20.907 1.00 94.69 97 TYR A N 1
ATOM 790 C CA . TYR A 1 97 ? -19.028 -1.824 22.134 1.00 94.69 97 TYR A CA 1
ATOM 791 C C . TYR A 1 97 ? -20.321 -1.012 22.135 1.00 94.69 97 TYR A C 1
ATOM 793 O O . TYR A 1 97 ? -21.062 -0.975 21.150 1.00 94.69 97 TYR A O 1
ATOM 801 N N . LYS A 1 98 ? -20.574 -0.316 23.242 1.00 91.94 98 LYS A N 1
ATOM 802 C CA . LYS A 1 98 ? -21.710 0.589 23.386 1.00 91.94 98 LYS A CA 1
ATOM 803 C C . LYS A 1 98 ? -21.263 1.924 23.957 1.00 91.94 98 LYS A C 1
ATOM 805 O O . LYS A 1 98 ? -20.441 1.956 24.867 1.00 91.94 98 LYS A O 1
ATOM 810 N N . THR A 1 99 ? -21.850 3.004 23.461 1.00 90.62 99 THR A N 1
ATOM 811 C CA . THR A 1 99 ? -21.691 4.354 24.007 1.00 90.62 99 THR A CA 1
ATOM 812 C C . THR A 1 99 ? -23.058 4.990 24.263 1.00 90.62 99 THR A C 1
ATOM 814 O O . THR A 1 99 ? -24.062 4.595 23.669 1.00 90.62 99 THR A O 1
ATOM 817 N N . ARG A 1 100 ? -23.112 5.973 25.167 1.00 88.50 100 ARG A N 1
ATOM 818 C CA . ARG A 1 100 ? -24.324 6.758 25.487 1.00 88.50 100 ARG A CA 1
ATOM 819 C C . ARG A 1 100 ? -24.237 8.206 24.999 1.00 88.50 100 ARG A C 1
ATOM 821 O O . ARG A 1 100 ? -25.056 9.034 25.390 1.00 88.50 100 ARG A O 1
ATOM 828 N N . LEU A 1 101 ? -23.238 8.504 24.167 1.00 84.94 101 LEU A N 1
ATOM 829 C CA . LEU A 1 101 ? -23.020 9.835 23.617 1.00 84.94 101 LEU A CA 1
ATOM 830 C C . LEU A 1 101 ? -24.218 10.292 22.787 1.00 84.94 101 LEU A C 1
ATOM 832 O O . LEU A 1 101 ? -24.692 9.595 21.886 1.00 84.94 101 LEU A O 1
ATOM 836 N N . ARG A 1 102 ? -24.668 11.513 23.055 1.00 82.50 102 ARG A N 1
ATOM 837 C CA . ARG A 1 102 ? -25.652 12.209 22.231 1.00 82.50 102 ARG A CA 1
ATOM 838 C C . ARG A 1 102 ? -24.986 12.737 20.967 1.00 82.50 102 ARG A C 1
ATOM 840 O O . ARG A 1 102 ? -23.784 12.999 20.927 1.00 82.50 102 ARG A O 1
ATOM 847 N N . ARG A 1 103 ? -25.799 13.019 19.947 1.00 78.12 103 ARG A N 1
ATOM 848 C CA . ARG A 1 103 ? -25.341 13.575 18.662 1.00 78.12 103 ARG A CA 1
ATOM 849 C C . ARG A 1 103 ? -24.415 14.790 18.796 1.00 78.12 103 ARG A C 1
ATOM 851 O O . ARG A 1 103 ? -23.418 14.868 18.087 1.00 78.12 103 ARG A O 1
ATOM 858 N N . GLY A 1 104 ? -24.718 15.718 19.704 1.00 76.06 104 GLY A N 1
ATOM 859 C CA . GLY A 1 104 ? -23.879 16.900 19.929 1.00 76.06 104 GLY A CA 1
ATOM 860 C C . GLY A 1 104 ? -22.516 16.579 20.554 1.00 76.06 104 GLY A C 1
ATOM 861 O O . GLY A 1 104 ? -21.524 17.212 20.209 1.00 76.06 104 GLY A O 1
ATOM 862 N N . GLU A 1 105 ? -22.449 15.585 21.440 1.00 82.75 105 GLU A N 1
ATOM 863 C CA . GLU A 1 105 ? -21.205 15.153 22.092 1.00 82.75 105 GLU A CA 1
ATOM 864 C C . GLU A 1 105 ? -20.318 14.396 21.101 1.00 82.75 105 GLU A C 1
ATOM 866 O O . GLU A 1 105 ? -19.144 14.724 20.944 1.00 82.75 105 GLU A O 1
ATOM 871 N N . PHE A 1 106 ? -20.913 13.478 20.335 1.00 84.56 106 PHE A N 1
ATOM 872 C CA . PHE A 1 106 ? -20.241 12.793 19.232 1.00 84.56 106 PHE A CA 1
ATOM 873 C C . PHE A 1 106 ? -19.702 13.777 18.181 1.00 84.56 106 PHE A C 1
ATOM 875 O O . PHE A 1 106 ? -18.564 13.659 17.735 1.00 84.56 106 PHE A O 1
ATOM 882 N N . GLY A 1 107 ? -20.487 14.800 17.831 1.00 79.94 107 GLY A N 1
ATOM 883 C CA . GLY A 1 107 ? -20.061 15.861 16.919 1.00 79.94 107 GLY A CA 1
ATOM 884 C C . GLY A 1 107 ? -18.835 16.631 17.409 1.00 79.94 107 GLY A C 1
ATOM 885 O O . GLY A 1 107 ? -17.913 16.871 16.633 1.00 79.94 107 GLY A O 1
ATOM 886 N N . LYS A 1 108 ? -18.789 16.978 18.702 1.00 80.12 108 LYS A N 1
ATOM 887 C CA . LYS A 1 108 ? -17.625 17.646 19.308 1.00 80.12 108 LYS A CA 1
ATOM 888 C C . LYS A 1 108 ? -16.369 16.777 19.238 1.00 80.12 108 LYS A C 1
ATOM 890 O O . LYS A 1 108 ? -15.308 17.301 18.909 1.00 80.12 108 LYS A O 1
ATOM 895 N N . ILE A 1 109 ? -16.502 15.472 19.480 1.00 86.38 109 ILE A N 1
ATOM 896 C CA . ILE A 1 109 ? -15.397 14.510 19.346 1.00 86.38 109 ILE A CA 1
ATOM 897 C C . ILE A 1 109 ? -14.877 14.486 17.906 1.00 86.38 109 ILE A C 1
ATOM 899 O O . ILE A 1 109 ? -13.677 14.633 17.692 1.00 86.38 109 ILE A O 1
ATOM 903 N N . LEU A 1 110 ? -15.761 14.367 16.908 1.00 82.31 110 LEU A N 1
ATOM 904 C CA . LEU A 1 110 ? -15.348 14.359 15.499 1.00 82.31 110 LEU A CA 1
ATOM 905 C C . LEU A 1 110 ? -14.625 15.649 15.098 1.00 82.31 110 LEU A C 1
ATOM 907 O O . LEU A 1 110 ? -13.611 15.584 14.407 1.00 82.31 110 LEU A O 1
ATOM 911 N N . VAL A 1 111 ? -15.108 16.811 15.547 1.00 78.06 111 VAL A N 1
ATOM 912 C CA . VAL A 1 111 ? -14.442 18.099 15.292 1.00 78.06 111 VAL A CA 1
ATOM 913 C C . VAL A 1 111 ? -13.060 18.141 15.948 1.00 78.06 111 VAL A C 1
ATOM 915 O O . VAL A 1 111 ? -12.094 18.527 15.290 1.00 78.06 111 VAL A O 1
ATOM 918 N N . GLY A 1 112 ? -12.945 17.710 17.208 1.00 78.38 112 GLY A N 1
ATOM 919 C CA . GLY A 1 112 ? -11.665 17.629 17.915 1.00 78.38 112 GLY A CA 1
ATOM 920 C C . GLY A 1 112 ? -10.668 16.721 17.194 1.00 78.38 112 GLY A C 1
ATOM 921 O O . GLY A 1 112 ? -9.560 17.148 16.869 1.00 78.38 112 GLY A O 1
ATOM 922 N N . LEU A 1 113 ? -11.101 15.510 16.837 1.00 83.88 113 LEU A N 1
ATOM 923 C CA . LEU A 1 113 ? -10.285 14.553 16.094 1.00 83.88 113 LEU A CA 1
ATOM 924 C C . LEU A 1 113 ? -9.893 15.074 14.711 1.00 83.88 113 LEU A C 1
ATOM 926 O O . LEU A 1 113 ? -8.754 14.891 14.305 1.00 83.88 113 LEU A O 1
ATOM 930 N N . ASN A 1 114 ? -10.784 15.759 13.994 1.00 80.50 114 ASN A N 1
ATOM 931 C CA . ASN A 1 114 ? -10.477 16.342 12.687 1.00 80.50 114 ASN A CA 1
ATOM 932 C C . ASN A 1 114 ? -9.395 17.436 12.761 1.00 80.50 114 ASN A C 1
ATOM 934 O O . ASN A 1 114 ? -8.604 17.593 11.831 1.00 80.50 114 ASN A O 1
ATOM 938 N N . LEU A 1 115 ? -9.364 18.205 13.854 1.00 78.69 115 LEU A N 1
ATOM 939 C CA . LEU A 1 115 ? -8.346 19.232 14.084 1.00 78.69 115 LEU A CA 1
ATOM 940 C C . LEU A 1 115 ? -6.999 18.625 14.487 1.00 78.69 115 LEU A C 1
ATOM 942 O O . LEU A 1 115 ? -5.956 19.118 14.056 1.00 78.69 115 LEU A O 1
ATOM 946 N N . GLU A 1 116 ? -7.020 17.567 15.297 1.00 82.56 116 GLU A N 1
ATOM 947 C CA . GLU A 1 116 ? -5.812 16.927 15.819 1.00 82.56 116 GLU A CA 1
ATOM 948 C C . GLU A 1 116 ? -5.181 15.933 14.825 1.00 82.56 116 GLU A C 1
ATOM 950 O O . GLU A 1 116 ? -3.957 15.836 14.704 1.00 82.56 116 GLU A O 1
ATOM 955 N N . TRP A 1 117 ? -5.996 15.179 14.090 1.00 83.31 117 TRP A N 1
ATOM 956 C CA . TRP A 1 117 ? -5.574 14.124 13.168 1.00 83.31 117 TRP A CA 1
ATOM 957 C C . TRP A 1 117 ? -5.593 14.632 11.726 1.00 83.31 117 TRP A C 1
ATOM 959 O O . TRP A 1 117 ? -6.460 14.302 10.911 1.00 83.31 117 TRP A O 1
ATOM 969 N N . ARG A 1 118 ? -4.595 15.457 11.402 1.00 80.75 118 ARG A N 1
ATOM 970 C CA . ARG A 1 118 ? -4.360 15.964 10.045 1.00 80.75 118 ARG A CA 1
ATOM 971 C C . ARG A 1 118 ? -3.674 14.923 9.175 1.00 80.75 118 ARG A C 1
ATOM 973 O O . ARG A 1 118 ? -2.697 14.322 9.594 1.00 80.75 118 ARG A O 1
ATOM 980 N N . GLY A 1 119 ? -4.112 14.764 7.932 1.00 67.19 119 GLY A N 1
ATOM 981 C CA . GLY A 1 119 ? -3.571 13.727 7.050 1.00 67.19 119 GLY A CA 1
ATOM 982 C C . GLY A 1 119 ? -2.118 13.988 6.635 1.00 67.19 119 GLY A C 1
ATOM 983 O O . GLY A 1 119 ? -1.385 13.042 6.348 1.00 67.19 119 GLY A O 1
ATOM 984 N N . ASP A 1 120 ? -1.674 15.247 6.710 1.00 69.19 120 ASP A N 1
ATOM 985 C CA . ASP A 1 120 ? -0.272 15.656 6.542 1.00 69.19 120 ASP A CA 1
ATOM 986 C C . ASP A 1 120 ? 0.652 15.086 7.637 1.00 69.19 120 ASP A C 1
ATOM 988 O O . ASP A 1 120 ? 1.857 14.939 7.420 1.00 69.19 120 ASP A O 1
ATOM 992 N N . ASP A 1 121 ? 0.090 14.746 8.801 1.00 72.06 121 ASP A N 1
ATOM 993 C CA . ASP A 1 121 ? 0.796 14.141 9.932 1.00 72.06 121 ASP A CA 1
ATOM 994 C C . ASP A 1 121 ? 0.675 12.607 9.938 1.00 72.06 121 ASP A C 1
ATOM 996 O O . ASP A 1 121 ? 1.173 11.947 10.855 1.00 72.06 121 ASP A O 1
ATOM 1000 N N . TYR A 1 122 ? 0.021 12.009 8.933 1.00 73.38 122 TYR A N 1
ATOM 1001 C CA . TYR A 1 122 ? -0.078 10.558 8.826 1.00 73.38 122 TYR A CA 1
ATOM 1002 C C . TYR A 1 122 ? 1.315 9.944 8.676 1.00 73.38 122 TYR A C 1
ATOM 1004 O O . TYR A 1 122 ? 2.053 10.204 7.723 1.00 73.38 122 TYR A O 1
ATOM 1012 N N . CYS A 1 123 ? 1.650 9.054 9.600 1.00 70.81 123 CYS A N 1
ATOM 1013 C CA . CYS A 1 123 ? 2.876 8.283 9.600 1.00 70.81 123 CYS A CA 1
ATOM 1014 C C . CYS A 1 123 ? 2.536 6.827 9.872 1.00 70.81 123 CYS A C 1
ATOM 1016 O O . CYS A 1 123 ? 2.064 6.483 10.952 1.00 70.81 123 CYS A O 1
ATOM 1018 N N . ILE A 1 124 ? 2.849 5.953 8.917 1.00 70.06 124 ILE A N 1
ATOM 1019 C CA . ILE A 1 124 ? 2.573 4.518 9.033 1.00 70.06 124 ILE A CA 1
ATOM 1020 C C . ILE A 1 124 ? 3.168 3.885 10.303 1.00 70.06 124 ILE A C 1
ATOM 1022 O O . ILE A 1 124 ? 2.616 2.917 10.811 1.00 70.06 124 ILE A O 1
ATOM 1026 N N . LEU A 1 125 ? 4.255 4.454 10.833 1.00 69.12 125 LEU A N 1
ATOM 1027 C CA . LEU A 1 125 ? 4.962 3.944 12.006 1.00 69.12 125 LEU A CA 1
ATOM 1028 C C . LEU A 1 125 ? 4.387 4.451 13.337 1.00 69.12 125 LEU A C 1
ATOM 1030 O O . LEU A 1 125 ? 4.313 3.684 14.288 1.00 69.12 125 LEU A O 1
ATOM 1034 N N . ARG A 1 126 ? 4.038 5.743 13.424 1.00 71.12 126 ARG A N 1
ATOM 1035 C CA . ARG A 1 126 ? 3.801 6.438 14.712 1.00 71.12 126 ARG A CA 1
ATOM 1036 C C . ARG A 1 126 ? 2.484 7.214 14.811 1.00 71.12 126 ARG A C 1
ATOM 1038 O O . ARG A 1 126 ? 2.201 7.781 15.866 1.00 71.12 126 ARG A O 1
ATOM 1045 N N . ARG A 1 127 ? 1.751 7.343 13.703 1.00 79.12 127 ARG A N 1
ATOM 1046 C CA . ARG A 1 127 ? 0.475 8.065 13.629 1.00 79.12 127 ARG A CA 1
ATOM 1047 C C . ARG A 1 127 ? -0.312 7.555 12.429 1.00 79.12 127 ARG A C 1
ATOM 1049 O O . ARG A 1 127 ? -0.358 8.204 11.385 1.00 79.12 127 ARG A O 1
ATOM 1056 N N . ASN A 1 128 ? -0.852 6.352 12.548 1.00 82.19 128 ASN A N 1
ATOM 1057 C CA . ASN A 1 128 ? -1.561 5.643 11.486 1.00 82.19 128 ASN A CA 1
ATOM 1058 C C . ASN A 1 128 ? -3.031 5.375 11.870 1.00 82.19 128 ASN A C 1
ATOM 1060 O O . ASN A 1 128 ? -3.539 5.867 12.877 1.00 82.19 128 ASN A O 1
ATOM 1064 N N . CYS A 1 129 ? -3.742 4.602 11.046 1.00 87.12 129 CYS A N 1
ATOM 1065 C CA . CYS A 1 129 ? -5.147 4.255 11.287 1.00 87.12 129 CYS A CA 1
ATOM 1066 C C . CYS A 1 129 ? -5.419 3.457 12.580 1.00 87.12 129 CYS A C 1
ATOM 1068 O O . CYS A 1 129 ? -6.515 3.571 13.128 1.00 87.12 129 CYS A O 1
ATOM 1070 N N . ILE A 1 130 ? -4.454 2.675 13.076 1.00 90.62 130 ILE A N 1
ATOM 1071 C CA . ILE A 1 130 ? -4.536 1.945 14.350 1.00 90.62 130 ILE A CA 1
ATOM 1072 C C . ILE A 1 130 ? -4.471 2.936 15.509 1.00 90.62 130 ILE A C 1
ATOM 1074 O O . ILE A 1 130 ? -5.352 2.913 16.366 1.00 90.62 130 ILE A O 1
ATOM 1078 N N . ASP A 1 131 ? -3.495 3.850 15.487 1.00 90.06 131 ASP A N 1
ATOM 1079 C CA . ASP A 1 131 ? -3.353 4.892 16.512 1.00 90.06 131 ASP A CA 1
ATOM 1080 C C . ASP A 1 131 ? -4.607 5.774 16.572 1.00 90.06 131 ASP A C 1
ATOM 1082 O O . ASP A 1 131 ? -5.156 6.013 17.648 1.00 90.06 131 ASP A O 1
ATOM 1086 N N . PHE A 1 132 ? -5.107 6.192 15.404 1.00 92.75 132 PHE A N 1
ATOM 1087 C CA . PHE A 1 132 ? -6.338 6.971 15.305 1.00 92.75 132 PHE A CA 1
ATOM 1088 C C . PHE A 1 132 ? -7.543 6.211 15.856 1.00 92.75 132 PHE A C 1
ATOM 1090 O O . PHE A 1 132 ? -8.306 6.762 16.639 1.00 92.75 132 PHE A O 1
ATOM 1097 N N . SER A 1 133 ? -7.739 4.953 15.450 1.00 94.62 133 SER A N 1
ATOM 1098 C CA . SER A 1 133 ? -8.917 4.185 15.871 1.00 94.62 133 SER A CA 1
ATOM 1099 C C . SER A 1 133 ? -8.898 3.916 17.373 1.00 94.62 133 SER A C 1
ATOM 1101 O O . SER A 1 133 ? -9.950 3.919 18.004 1.00 94.62 133 SER A O 1
ATOM 1103 N N . ALA A 1 134 ? -7.713 3.740 17.962 1.00 94.56 134 ALA A N 1
ATOM 1104 C CA . ALA A 1 134 ? -7.557 3.628 19.405 1.00 94.56 134 ALA A CA 1
ATOM 1105 C C . ALA A 1 134 ? -7.891 4.938 20.129 1.00 94.56 134 ALA A C 1
ATOM 1107 O O . ALA A 1 134 ? -8.672 4.908 21.081 1.00 94.56 134 ALA A O 1
ATOM 1108 N N . ALA A 1 135 ? -7.377 6.076 19.648 1.00 92.88 135 ALA A N 1
ATOM 1109 C CA . ALA A 1 135 ? -7.729 7.392 20.181 1.00 92.88 135 ALA A CA 1
ATOM 1110 C C . ALA A 1 135 ? -9.231 7.672 20.035 1.00 92.88 135 ALA A C 1
ATOM 1112 O O . ALA A 1 135 ? -9.877 8.123 20.972 1.00 92.88 135 ALA A O 1
ATOM 1113 N N . PHE A 1 136 ? -9.829 7.322 18.896 1.00 94.31 136 PHE A N 1
ATOM 1114 C CA . PHE A 1 136 ? -11.257 7.512 18.680 1.00 94.31 136 PHE A CA 1
ATOM 1115 C C . PHE A 1 136 ? -12.101 6.620 19.598 1.00 94.31 136 PHE A C 1
ATOM 1117 O O . PHE A 1 136 ? -13.054 7.105 20.198 1.00 94.31 136 PHE A O 1
ATOM 1124 N N . CYS A 1 137 ? -11.743 5.343 19.781 1.00 95.31 137 CYS A N 1
ATOM 1125 C CA . CYS A 1 137 ? -12.395 4.486 20.775 1.00 95.31 137 CYS A CA 1
ATOM 1126 C C . CYS A 1 137 ? -12.317 5.095 22.185 1.00 95.31 137 CYS A C 1
ATOM 1128 O O . CYS A 1 137 ? -13.328 5.128 22.886 1.00 95.31 137 CYS A O 1
ATOM 1130 N N . GLN A 1 138 ? -11.157 5.634 22.569 1.00 94.00 138 GLN A N 1
ATOM 1131 C CA . GLN A 1 138 ? -10.969 6.309 23.853 1.00 94.00 138 GLN A CA 1
ATOM 1132 C C . GLN A 1 138 ? -11.882 7.536 24.004 1.00 94.00 138 GLN A C 1
ATOM 1134 O O . GLN A 1 138 ? -12.584 7.636 25.008 1.00 94.00 138 GLN A O 1
ATOM 1139 N N . GLU A 1 139 ? -11.931 8.425 23.007 1.00 91.75 139 GLU A N 1
ATOM 1140 C CA . GLU A 1 139 ? -12.807 9.610 23.013 1.00 91.75 139 GLU A CA 1
ATOM 1141 C C . GLU A 1 139 ? -14.298 9.237 23.048 1.00 91.75 139 GLU A C 1
ATOM 1143 O O . GLU A 1 139 ? -15.112 9.925 23.660 1.00 91.75 139 GLU A O 1
ATOM 1148 N N . LEU A 1 140 ? -14.673 8.108 22.437 1.00 90.81 140 LEU A N 1
ATOM 1149 C CA . LEU A 1 140 ? -16.036 7.571 22.501 1.00 90.81 140 LEU A CA 1
ATOM 1150 C C . LEU A 1 140 ? -16.389 6.933 23.854 1.00 90.81 140 LEU A C 1
ATOM 1152 O O . LEU A 1 140 ? -17.545 6.537 24.055 1.00 90.81 140 LEU A O 1
ATOM 1156 N N . GLY A 1 141 ? -15.413 6.805 24.756 1.00 92.50 141 GLY A N 1
ATOM 1157 C CA . GLY A 1 141 ? -15.555 6.114 26.034 1.00 92.50 141 GLY A CA 1
ATOM 1158 C C . GLY A 1 141 ? -15.726 4.601 25.885 1.00 92.50 141 GLY A C 1
ATOM 1159 O O . GLY A 1 141 ? -16.363 3.980 26.734 1.00 92.50 141 GLY A O 1
ATOM 1160 N N . VAL A 1 142 ? -15.207 4.004 24.804 1.00 93.00 142 VAL A N 1
ATOM 1161 C CA . VAL A 1 142 ? -15.312 2.563 24.525 1.00 93.00 142 VAL A CA 1
ATOM 1162 C C . VAL A 1 142 ? -13.944 1.882 24.504 1.00 93.00 142 VAL A C 1
ATOM 1164 O O . VAL A 1 142 ? -12.925 2.479 24.164 1.00 93.00 142 VAL A O 1
ATOM 1167 N N . GLY A 1 143 ? -13.907 0.597 24.848 1.00 85.25 143 GLY A N 1
ATOM 1168 C CA . GLY A 1 143 ? -12.668 -0.174 24.861 1.00 85.25 143 GLY A CA 1
ATOM 1169 C C . GLY A 1 143 ? -12.763 -1.463 25.681 1.00 85.25 143 GLY A C 1
ATOM 1170 O O . GLY A 1 143 ? -13.854 -1.822 26.129 1.00 85.25 143 GLY A O 1
ATOM 1171 N N . PRO A 1 144 ? -11.628 -2.164 25.876 1.00 87.88 144 PRO A N 1
ATOM 1172 C CA . PRO A 1 144 ? -10.281 -1.785 25.431 1.00 87.88 144 PRO A CA 1
ATOM 1173 C C . PRO A 1 144 ? -10.046 -2.028 23.931 1.00 87.88 144 PRO A C 1
ATOM 1175 O O . PRO A 1 144 ? -10.598 -2.963 23.349 1.00 87.88 144 PRO A O 1
ATOM 1178 N N . PHE A 1 145 ? -9.187 -1.205 23.317 1.00 93.19 145 PHE A N 1
ATOM 1179 C CA . PHE A 1 145 ? -8.662 -1.457 21.972 1.00 93.19 145 PHE A CA 1
ATOM 1180 C C . PHE A 1 145 ? -7.661 -2.630 22.020 1.00 93.19 145 PHE A C 1
ATOM 1182 O O . PHE A 1 145 ? -6.841 -2.681 22.943 1.00 93.19 145 PHE A O 1
ATOM 1189 N N . PRO A 1 146 ? -7.683 -3.576 21.062 1.00 92.94 146 PRO A N 1
ATOM 1190 C CA . PRO A 1 146 ? -6.807 -4.744 21.082 1.00 92.94 146 PRO A CA 1
ATOM 1191 C C . PRO A 1 146 ? -5.326 -4.348 21.007 1.00 92.94 146 PRO A C 1
ATOM 1193 O O . PRO A 1 146 ? -4.839 -3.884 19.977 1.00 92.94 146 PRO A O 1
ATOM 1196 N N . SER A 1 147 ? -4.582 -4.587 22.089 1.00 90.31 147 SER A N 1
ATOM 1197 C CA . SER A 1 147 ? -3.158 -4.236 22.188 1.00 90.31 147 SER A CA 1
ATOM 1198 C C . SER A 1 147 ? -2.292 -4.942 21.139 1.00 90.31 147 SER A C 1
ATOM 1200 O O . SER A 1 147 ? -1.312 -4.370 20.660 1.00 90.31 147 SER A O 1
ATOM 1202 N N . TRP A 1 148 ? -2.677 -6.154 20.727 1.00 87.75 148 TRP A N 1
ATOM 1203 C CA . TRP A 1 148 ? -1.976 -6.920 19.698 1.00 87.75 148 TRP A CA 1
ATOM 1204 C C . TRP A 1 148 ? -2.012 -6.247 18.322 1.00 87.75 148 TRP A C 1
ATOM 1206 O O . TRP A 1 148 ? -1.115 -6.476 17.513 1.00 87.75 148 TRP A O 1
ATOM 1216 N N . ALA A 1 149 ? -2.985 -5.373 18.046 1.00 88.19 149 ALA A N 1
ATOM 1217 C CA . ALA A 1 149 ? -3.057 -4.655 16.773 1.00 88.19 149 ALA A CA 1
ATOM 1218 C C . ALA A 1 149 ? -1.922 -3.620 16.619 1.00 88.19 149 ALA A C 1
ATOM 1220 O O . ALA A 1 149 ? -1.625 -3.193 15.506 1.00 88.19 149 ALA A O 1
ATOM 1221 N N . PHE A 1 150 ? -1.239 -3.270 17.717 1.00 86.94 150 PHE A N 1
ATOM 1222 C CA . PHE A 1 150 ? -0.053 -2.409 17.718 1.00 86.94 150 PHE A CA 1
ATOM 1223 C C . PHE A 1 150 ? 1.270 -3.161 17.517 1.00 86.94 150 PHE A C 1
ATOM 1225 O O . PHE A 1 150 ? 2.315 -2.517 17.448 1.00 86.94 150 PHE A O 1
ATOM 1232 N N . THR A 1 151 ? 1.262 -4.496 17.445 1.00 82.88 151 THR A N 1
ATOM 1233 C CA . THR A 1 151 ? 2.497 -5.303 17.357 1.00 82.88 151 THR A CA 1
ATOM 1234 C C . THR A 1 151 ? 3.340 -4.940 16.140 1.00 82.88 151 THR A C 1
ATOM 1236 O O . THR A 1 151 ? 4.524 -4.650 16.293 1.00 82.88 151 THR A O 1
ATOM 1239 N N . LEU A 1 152 ? 2.730 -4.870 14.951 1.00 76.69 152 LEU A N 1
ATOM 1240 C CA . LEU A 1 152 ? 3.440 -4.476 13.737 1.00 76.69 152 LEU A CA 1
ATOM 1241 C C . LEU A 1 152 ? 3.927 -3.014 13.800 1.00 76.69 152 LEU A C 1
ATOM 1243 O O . LEU A 1 152 ? 5.128 -2.818 13.641 1.00 76.69 152 LEU A O 1
ATOM 1247 N N . PRO A 1 153 ? 3.087 -1.987 14.066 1.00 77.06 153 PRO A N 1
ATOM 1248 C CA . PRO A 1 153 ? 3.571 -0.609 14.199 1.00 77.06 153 PRO A CA 1
ATOM 1249 C C . PRO A 1 153 ? 4.765 -0.455 15.151 1.00 77.06 153 PRO A C 1
ATOM 1251 O O . PRO A 1 153 ? 5.750 0.184 14.786 1.00 77.06 153 PRO A O 1
ATOM 1254 N N . LYS A 1 154 ? 4.725 -1.095 16.329 1.00 81.00 154 LYS A N 1
ATOM 1255 C CA . LYS A 1 154 ? 5.825 -1.060 17.308 1.00 81.00 154 LYS A CA 1
ATOM 1256 C C . LYS A 1 154 ? 7.109 -1.676 16.757 1.00 81.00 154 LYS A C 1
ATOM 1258 O O . LYS A 1 154 ? 8.146 -1.019 16.775 1.00 81.00 154 LYS A O 1
ATOM 1263 N N . ALA A 1 155 ? 7.021 -2.876 16.185 1.00 75.94 155 ALA A N 1
ATOM 1264 C CA . ALA A 1 155 ? 8.171 -3.543 15.580 1.00 75.94 155 ALA A CA 1
ATOM 1265 C C . ALA A 1 155 ? 8.778 -2.722 14.430 1.00 75.94 155 ALA A C 1
ATOM 1267 O O . ALA A 1 155 ? 9.998 -2.635 14.290 1.00 75.94 155 ALA A O 1
ATOM 1268 N N . LEU A 1 156 ? 7.938 -2.063 13.624 1.00 72.69 156 LEU A N 1
ATOM 1269 C CA . LEU A 1 156 ? 8.412 -1.195 12.549 1.00 72.69 156 LEU A CA 1
ATOM 1270 C C . LEU A 1 156 ? 9.129 0.059 13.086 1.00 72.69 156 LEU A C 1
ATOM 1272 O O . LEU A 1 156 ? 10.098 0.509 12.472 1.00 72.69 156 LEU A O 1
ATOM 1276 N N . VAL A 1 157 ? 8.683 0.627 14.214 1.00 74.44 157 VAL A N 1
ATOM 1277 C CA . VAL A 1 157 ? 9.372 1.748 14.880 1.00 74.44 157 VAL A CA 1
ATOM 1278 C C . VAL A 1 157 ? 10.749 1.320 15.382 1.00 74.44 157 VAL A C 1
ATOM 1280 O O . VAL A 1 157 ? 11.728 2.000 15.077 1.00 74.44 157 VAL A O 1
ATOM 1283 N N . GLU A 1 158 ? 10.834 0.192 16.086 1.00 76.62 158 GLU A N 1
ATOM 1284 C CA . GLU A 1 158 ? 12.093 -0.357 16.613 1.00 76.62 158 GLU A CA 1
ATOM 1285 C C . GLU A 1 158 ? 13.099 -0.632 15.486 1.00 76.62 158 GLU A C 1
ATOM 1287 O O . GLU A 1 158 ? 14.250 -0.190 15.539 1.00 76.62 158 GLU A O 1
ATOM 1292 N N . ALA A 1 159 ? 12.650 -1.278 14.407 1.00 68.75 159 ALA A N 1
ATOM 1293 C CA . ALA A 1 159 ? 13.488 -1.554 13.243 1.00 68.75 159 ALA A CA 1
ATOM 1294 C C . ALA A 1 159 ? 13.990 -0.270 12.563 1.00 68.75 159 ALA A C 1
ATOM 1296 O O . ALA A 1 159 ? 15.138 -0.188 12.117 1.00 68.75 159 ALA A O 1
ATOM 1297 N N . ALA A 1 160 ? 13.143 0.756 12.473 1.00 65.56 160 ALA A N 1
ATOM 1298 C CA . ALA A 1 160 ? 13.527 2.029 11.880 1.00 65.56 160 ALA A CA 1
ATOM 1299 C C . ALA A 1 160 ? 14.524 2.814 12.757 1.00 65.56 160 ALA A C 1
ATOM 1301 O O . ALA A 1 160 ? 15.418 3.477 12.222 1.00 65.56 160 ALA A O 1
ATOM 1302 N N . GLU A 1 161 ? 14.428 2.718 14.085 1.00 73.50 161 GLU A N 1
ATOM 1303 C CA . GLU A 1 161 ? 15.411 3.299 15.009 1.00 73.50 161 GLU A CA 1
ATOM 1304 C C . GLU A 1 161 ? 16.766 2.589 14.916 1.00 73.50 161 GLU A C 1
ATOM 1306 O O . GLU A 1 161 ? 17.795 3.256 14.762 1.00 73.50 161 GLU A O 1
ATOM 1311 N N . ALA A 1 162 ? 16.773 1.253 14.903 1.00 67.88 162 ALA A N 1
ATOM 1312 C CA . ALA A 1 162 ? 17.986 0.455 14.718 1.00 67.88 162 ALA A CA 1
ATOM 1313 C C . ALA A 1 162 ? 18.693 0.788 13.391 1.00 67.88 162 ALA A C 1
ATOM 1315 O O . ALA A 1 162 ? 19.916 0.928 13.326 1.00 67.88 162 ALA A O 1
ATOM 1316 N N . TRP A 1 163 ? 17.925 0.998 12.323 1.00 64.12 163 TRP A N 1
ATOM 1317 C CA . TRP A 1 163 ? 18.461 1.437 11.038 1.00 64.12 163 TRP A CA 1
ATOM 1318 C C . TRP A 1 163 ? 19.100 2.820 11.087 1.00 64.12 163 TRP A C 1
ATOM 1320 O O . TRP A 1 163 ? 20.186 3.021 10.536 1.00 64.12 163 TRP A O 1
ATOM 1330 N N . LYS A 1 164 ? 18.441 3.781 11.743 1.00 70.50 164 LYS A N 1
ATOM 1331 C CA . LYS A 1 164 ? 18.982 5.133 11.914 1.00 70.50 164 LYS A CA 1
ATOM 1332 C C . LYS A 1 164 ? 20.320 5.091 12.650 1.00 70.50 164 LYS A C 1
ATOM 1334 O O . LYS A 1 164 ? 21.240 5.793 12.241 1.00 70.50 164 LYS A O 1
ATOM 1339 N N . GLN A 1 165 ? 20.443 4.243 13.671 1.00 74.75 165 GLN A N 1
ATOM 1340 C CA . GLN A 1 165 ? 21.704 4.025 14.387 1.00 74.75 165 GLN A CA 1
ATOM 1341 C C . GLN A 1 165 ? 22.778 3.411 13.481 1.00 74.75 165 GLN A C 1
ATOM 1343 O O . GLN A 1 165 ? 23.914 3.875 13.478 1.00 74.75 165 GLN A O 1
ATOM 1348 N N . ARG A 1 166 ? 22.418 2.408 12.672 1.00 69.81 166 ARG A N 1
ATOM 1349 C CA . ARG A 1 166 ? 23.366 1.678 11.817 1.00 69.81 166 ARG A CA 1
ATOM 1350 C C . ARG A 1 166 ? 23.881 2.484 10.624 1.00 69.81 166 ARG A C 1
ATOM 1352 O O . ARG A 1 166 ? 25.049 2.365 10.271 1.00 69.81 166 ARG A O 1
ATOM 1359 N N . TYR A 1 167 ? 23.021 3.270 9.981 1.00 67.25 167 TYR A N 1
ATOM 1360 C CA . TYR A 1 167 ? 23.335 3.922 8.701 1.00 67.25 167 TYR A CA 1
ATOM 1361 C C . TYR A 1 167 ? 23.312 5.452 8.755 1.00 67.25 167 TYR A C 1
ATOM 1363 O O . TYR A 1 167 ? 23.507 6.103 7.727 1.00 67.25 167 TYR A O 1
ATOM 1371 N N . GLY A 1 168 ? 23.012 6.046 9.914 1.00 67.06 168 GLY A N 1
ATOM 1372 C CA . GLY A 1 168 ? 22.925 7.500 10.086 1.00 67.06 168 GLY A CA 1
ATOM 1373 C C . GLY A 1 168 ? 21.816 8.171 9.263 1.00 67.06 168 GLY A C 1
ATOM 1374 O O . GLY A 1 168 ? 21.792 9.395 9.148 1.00 67.06 168 GLY A O 1
ATOM 1375 N N . ARG A 1 169 ? 20.900 7.399 8.659 1.00 62.09 169 ARG A N 1
ATOM 1376 C CA . ARG A 1 169 ? 19.796 7.913 7.836 1.00 62.09 169 ARG A CA 1
ATOM 1377 C C . ARG A 1 169 ? 18.483 7.843 8.593 1.00 62.09 169 ARG A C 1
ATOM 1379 O O . ARG A 1 169 ? 18.029 6.765 8.966 1.00 62.09 169 ARG A O 1
ATOM 1386 N N . ASP A 1 170 ? 17.849 8.997 8.753 1.00 64.12 170 ASP A N 1
ATOM 1387 C CA . ASP A 1 170 ? 16.513 9.088 9.325 1.00 64.12 170 ASP A CA 1
ATOM 1388 C C . ASP A 1 170 ? 15.453 8.750 8.265 1.00 64.12 170 ASP A C 1
ATOM 1390 O O . ASP A 1 170 ? 15.202 9.534 7.349 1.00 64.12 170 ASP A O 1
ATOM 1394 N N . LEU A 1 171 ? 14.864 7.556 8.373 1.00 52.59 171 LEU A N 1
ATOM 1395 C CA . LEU A 1 171 ? 13.743 7.115 7.535 1.00 52.59 171 LEU A CA 1
ATOM 1396 C C . LEU A 1 171 ? 12.374 7.483 8.129 1.00 52.59 171 LEU A C 1
ATOM 1398 O O . LEU A 1 171 ? 11.367 7.391 7.430 1.00 52.59 171 LEU A O 1
ATOM 1402 N N . ILE A 1 172 ? 12.333 7.867 9.408 1.00 54.19 172 ILE A N 1
ATOM 1403 C CA . ILE A 1 172 ? 11.104 8.078 10.188 1.00 54.19 172 ILE A CA 1
ATOM 1404 C C . ILE A 1 172 ? 10.666 9.541 10.090 1.00 54.19 172 ILE A C 1
ATOM 1406 O O . ILE A 1 172 ? 9.474 9.847 10.102 1.00 54.19 172 ILE A O 1
ATOM 1410 N N . GLY A 1 173 ? 11.637 10.447 9.957 1.00 57.06 173 GLY A N 1
ATOM 1411 C CA . GLY A 1 173 ? 11.402 11.873 10.090 1.00 57.06 173 GLY A CA 1
ATOM 1412 C C . GLY A 1 173 ? 11.076 12.257 11.539 1.00 57.06 173 GLY A C 1
ATOM 1413 O O . GLY A 1 173 ? 11.100 11.426 12.449 1.00 57.06 173 GLY A O 1
ATOM 1414 N N . PRO A 1 174 ? 10.799 13.543 11.789 1.00 59.41 174 PRO A N 1
ATOM 1415 C CA . PRO A 1 174 ? 10.439 14.007 13.123 1.00 59.41 174 PRO A CA 1
ATOM 1416 C C . PRO A 1 174 ? 9.101 13.418 13.571 1.00 59.41 174 PRO A C 1
ATOM 1418 O O . PRO A 1 174 ? 8.194 13.254 12.757 1.00 59.41 174 PRO A O 1
ATOM 1421 N N . ASP A 1 175 ? 8.970 13.175 14.876 1.00 63.09 175 ASP A N 1
ATOM 1422 C CA . ASP A 1 175 ? 7.748 12.644 15.474 1.00 63.09 175 ASP A CA 1
ATOM 1423 C C . ASP A 1 175 ? 6.532 13.526 15.111 1.00 63.09 175 ASP A C 1
ATOM 1425 O O . ASP A 1 175 ? 6.486 14.703 15.502 1.00 63.09 175 ASP A O 1
ATOM 1429 N N . PRO A 1 176 ? 5.546 12.998 14.361 1.00 63.31 176 PRO A N 1
ATOM 1430 C CA . PRO A 1 176 ? 4.354 13.758 13.996 1.00 63.31 176 PRO A CA 1
ATOM 1431 C C . PRO A 1 176 ? 3.542 14.166 15.233 1.00 63.31 176 PRO A C 1
ATOM 1433 O O . PRO A 1 176 ? 2.960 15.252 15.256 1.00 63.31 176 PRO A O 1
ATOM 1436 N N . ASN A 1 177 ? 3.591 13.384 16.316 1.00 62.50 177 ASN A N 1
ATOM 1437 C CA . ASN A 1 177 ? 2.906 13.714 17.568 1.00 62.50 177 ASN A CA 1
ATOM 1438 C C . ASN A 1 177 ? 3.530 14.943 18.259 1.00 62.50 177 ASN A C 1
ATOM 1440 O O . ASN A 1 177 ? 2.843 15.683 18.966 1.00 62.50 177 ASN A O 1
ATOM 1444 N N . ALA A 1 178 ? 4.815 15.223 18.009 1.00 58.28 178 ALA A N 1
ATOM 1445 C CA . ALA A 1 178 ? 5.483 16.431 18.491 1.00 58.28 178 ALA A CA 1
ATOM 1446 C C . ALA A 1 178 ? 5.117 17.683 17.666 1.00 58.28 178 ALA A C 1
ATOM 1448 O O . ALA A 1 178 ? 5.112 18.794 18.206 1.00 58.28 178 ALA A O 1
ATOM 1449 N N . ARG A 1 179 ? 4.787 17.524 16.373 1.00 52.62 179 ARG A N 1
ATOM 1450 C CA . ARG A 1 179 ? 4.348 18.620 15.485 1.00 52.62 179 ARG A CA 1
ATOM 1451 C C . ARG A 1 179 ? 2.933 19.096 15.797 1.00 52.62 179 ARG A C 1
ATOM 1453 O O . ARG A 1 179 ? 2.717 20.306 15.822 1.00 52.62 179 ARG A O 1
ATOM 1460 N N . ALA A 1 180 ? 2.025 18.180 16.140 1.00 51.31 180 ALA A N 1
ATOM 1461 C CA . ALA A 1 180 ? 0.655 18.506 16.550 1.00 51.31 180 ALA A CA 1
ATOM 1462 C C . ALA A 1 180 ? 0.597 19.496 17.737 1.00 51.31 180 ALA A C 1
ATOM 1464 O O . ALA A 1 180 ? -0.350 20.266 17.868 1.00 51.31 180 ALA A O 1
ATOM 1465 N N . ARG A 1 181 ? 1.650 19.547 18.573 1.00 49.34 181 ARG A N 1
ATOM 1466 C CA . ARG A 1 181 ? 1.759 20.441 19.745 1.00 49.34 181 ARG A CA 1
ATOM 1467 C C . ARG A 1 181 ? 2.403 21.804 19.462 1.00 49.34 181 ARG A C 1
ATOM 1469 O O . ARG A 1 181 ? 2.434 22.658 20.346 1.00 49.34 181 ARG A O 1
ATOM 1476 N N . ARG A 1 182 ? 2.945 22.036 18.263 1.00 49.62 182 ARG A N 1
ATOM 1477 C CA . ARG A 1 182 ? 3.585 23.307 17.888 1.00 49.62 182 ARG A CA 1
ATOM 1478 C C . ARG A 1 182 ? 3.218 23.683 16.458 1.00 49.62 182 ARG A C 1
ATOM 1480 O O . ARG A 1 182 ? 3.904 23.229 15.547 1.00 49.62 182 ARG A O 1
ATOM 1487 N N . ARG A 1 183 ? 2.271 24.614 16.265 1.00 51.34 183 ARG A N 1
ATOM 1488 C CA . ARG A 1 183 ? 2.419 25.701 15.269 1.00 51.34 183 ARG A CA 1
ATOM 1489 C C . ARG A 1 183 ? 1.304 26.752 15.272 1.00 51.34 183 ARG A C 1
ATOM 1491 O O . ARG A 1 183 ? 0.124 26.450 15.156 1.00 51.34 183 ARG A O 1
ATOM 1498 N N . ARG A 1 184 ? 1.772 28.010 15.288 1.00 38.50 184 ARG A N 1
ATOM 1499 C CA . ARG A 1 184 ? 1.187 29.178 14.612 1.00 38.50 184 ARG A CA 1
ATOM 1500 C C . ARG A 1 184 ? 1.341 29.035 13.086 1.00 38.50 184 ARG A C 1
ATOM 1502 O O . ARG A 1 184 ? 2.280 28.387 12.632 1.00 38.50 184 ARG A O 1
ATOM 1509 N N . ARG A 1 185 ? 0.427 29.698 12.363 1.00 35.25 185 ARG A N 1
ATOM 1510 C CA . ARG A 1 185 ? 0.364 30.053 10.925 1.00 35.25 185 ARG A CA 1
ATOM 1511 C C . ARG A 1 185 ? 1.274 29.260 9.971 1.00 35.25 185 ARG A C 1
ATOM 1513 O O . ARG A 1 185 ? 2.478 29.482 9.899 1.00 35.25 185 ARG A O 1
ATOM 1520 N N . TRP A 1 186 ? 0.642 28.398 9.180 1.00 35.69 186 TRP A N 1
ATOM 1521 C CA . TRP A 1 186 ? 1.236 27.669 8.062 1.00 35.69 186 TRP A CA 1
ATOM 1522 C C . TRP A 1 186 ? 0.871 28.339 6.731 1.00 35.69 186 TRP A C 1
ATOM 1524 O O . TRP A 1 186 ? -0.260 28.797 6.562 1.00 35.69 186 TRP A O 1
ATOM 1534 N N . THR A 1 187 ? 1.824 28.377 5.802 1.00 26.30 187 THR A N 1
ATOM 1535 C CA . THR A 1 187 ? 1.619 28.699 4.383 1.00 26.30 187 THR A CA 1
ATOM 1536 C C . THR A 1 187 ? 1.856 27.441 3.536 1.00 26.30 187 THR A C 1
ATOM 1538 O O . THR A 1 187 ? 2.794 26.695 3.838 1.00 26.30 187 THR A O 1
ATOM 1541 N N . PRO A 1 188 ? 1.048 27.188 2.490 1.00 25.61 188 PRO A N 1
ATOM 1542 C CA . PRO A 1 188 ? 1.106 25.937 1.738 1.00 25.61 188 PRO A CA 1
ATOM 1543 C C . PRO A 1 188 ? 2.331 25.847 0.820 1.00 25.61 188 PRO A C 1
ATOM 1545 O O . PRO A 1 188 ? 2.676 26.844 0.183 1.00 25.61 188 PRO A O 1
ATOM 1548 N N . PRO A 1 189 ? 2.946 24.661 0.651 1.00 28.17 189 PRO A N 1
ATOM 1549 C CA . PRO A 1 189 ? 3.672 24.346 -0.567 1.00 28.17 189 PRO A CA 1
ATOM 1550 C C . PRO A 1 189 ? 2.674 24.120 -1.709 1.00 28.17 189 PRO A C 1
ATOM 1552 O O . PRO A 1 189 ? 1.726 23.348 -1.579 1.00 28.17 189 PRO A O 1
ATOM 1555 N N . THR A 1 190 ? 2.905 24.761 -2.849 1.00 25.06 190 THR A N 1
ATOM 1556 C CA . THR A 1 190 ? 2.173 24.501 -4.089 1.00 25.06 190 THR A CA 1
ATOM 1557 C C . THR A 1 190 ? 2.575 23.135 -4.647 1.00 25.06 190 THR A C 1
ATOM 1559 O O . THR A 1 190 ? 3.696 22.952 -5.119 1.00 25.06 190 THR A O 1
ATOM 1562 N N . PHE A 1 191 ? 1.668 22.157 -4.598 1.00 32.75 191 PHE A N 1
ATOM 1563 C CA . PHE A 1 191 ? 1.808 20.918 -5.361 1.00 32.75 191 PHE A CA 1
ATOM 1564 C C . PHE A 1 191 ? 1.249 21.121 -6.771 1.00 32.75 191 PHE A C 1
ATOM 1566 O O . PHE A 1 191 ? 0.060 21.364 -6.966 1.00 32.75 191 PHE A O 1
ATOM 1573 N N . GLU A 1 192 ? 2.136 21.027 -7.755 1.00 35.28 192 GLU A N 1
ATOM 1574 C CA . GLU A 1 192 ? 1.829 21.137 -9.178 1.00 35.28 192 GLU A CA 1
ATOM 1575 C C . GLU A 1 192 ? 0.948 19.955 -9.633 1.00 35.28 192 GLU A C 1
ATOM 1577 O O . GLU A 1 192 ? 1.272 18.779 -9.418 1.00 35.28 192 GLU A O 1
ATOM 1582 N N . LYS A 1 193 ? -0.208 20.276 -10.226 1.00 39.28 193 LYS A N 1
ATOM 1583 C CA . LYS A 1 193 ? -1.237 19.344 -10.711 1.00 39.28 193 LYS A CA 1
ATOM 1584 C C . LYS A 1 193 ? -0.885 18.768 -12.094 1.00 39.28 193 LYS A C 1
ATOM 1586 O O . LYS A 1 193 ? -1.673 18.898 -13.017 1.00 39.28 193 LYS A O 1
ATOM 1591 N N . ASP A 1 194 ? 0.233 18.058 -12.230 1.00 45.12 194 ASP A N 1
ATOM 1592 C CA . ASP A 1 194 ? 0.658 17.516 -13.539 1.00 45.12 194 ASP A CA 1
ATOM 1593 C C . ASP A 1 194 ? 0.702 15.979 -13.578 1.00 45.12 194 ASP A C 1
ATOM 1595 O O . ASP A 1 194 ? 1.685 15.362 -14.000 1.00 45.12 194 ASP A O 1
ATOM 1599 N N . ARG A 1 195 ? -0.370 15.319 -13.121 1.00 52.06 195 ARG A N 1
ATOM 1600 C CA . ARG A 1 195 ? -0.582 13.891 -13.414 1.00 52.06 195 ARG A CA 1
ATOM 1601 C C . ARG A 1 195 ? -1.533 13.774 -14.587 1.00 52.06 195 ARG A C 1
ATOM 1603 O O . ARG A 1 195 ? -2.692 14.157 -14.474 1.00 52.06 195 ARG A O 1
ATOM 1610 N N . VAL A 1 196 ? -1.046 13.212 -15.685 1.00 53.09 196 VAL A N 1
ATOM 1611 C CA . VAL A 1 196 ? -1.855 13.002 -16.883 1.00 53.09 196 VAL A CA 1
ATOM 1612 C C . VAL A 1 196 ? -2.020 11.506 -17.096 1.00 53.09 196 VAL A C 1
ATOM 1614 O O . VAL A 1 196 ? -1.044 10.750 -17.084 1.00 53.09 196 VAL A O 1
ATOM 1617 N N . ARG A 1 197 ? -3.275 11.084 -17.265 1.00 49.72 197 ARG A N 1
ATOM 1618 C CA . ARG A 1 197 ? -3.617 9.736 -17.710 1.00 49.72 197 ARG A CA 1
ATOM 1619 C C . ARG A 1 197 ? -3.070 9.568 -19.122 1.00 49.72 197 ARG A C 1
ATOM 1621 O O . ARG A 1 197 ? -3.396 10.361 -19.999 1.00 49.72 197 ARG A O 1
ATOM 1628 N N . THR A 1 198 ? -2.248 8.549 -19.337 1.00 52.84 198 THR A N 1
ATOM 1629 C CA . THR A 1 198 ? -1.669 8.240 -20.652 1.00 52.84 198 THR A CA 1
ATOM 1630 C C . THR A 1 198 ? -2.713 7.527 -21.518 1.00 52.84 198 THR A C 1
ATOM 1632 O O . THR A 1 198 ? -2.597 6.347 -21.829 1.00 52.84 198 THR A O 1
ATOM 1635 N N . ASP A 1 199 ? -3.798 8.228 -21.848 1.00 47.78 199 ASP A N 1
ATOM 1636 C CA . ASP A 1 199 ? -4.714 7.802 -22.905 1.00 47.78 199 ASP A CA 1
ATOM 1637 C C . ASP A 1 199 ? -4.002 7.971 -24.261 1.00 47.78 199 ASP A C 1
ATOM 1639 O O . ASP A 1 199 ? -3.326 8.990 -24.417 1.00 47.78 199 ASP A O 1
ATOM 1643 N N . PRO A 1 200 ? -4.081 7.028 -25.224 1.00 42.81 200 PRO A N 1
ATOM 1644 C CA . PRO A 1 200 ? -3.473 7.167 -26.553 1.00 42.81 200 PRO A CA 1
ATOM 1645 C C . PRO A 1 200 ? -3.729 8.517 -27.245 1.00 42.81 200 PRO A C 1
ATOM 1647 O O . PRO A 1 200 ? -2.847 8.994 -27.958 1.00 42.81 200 PRO A O 1
ATOM 1650 N N . GLU A 1 201 ? -4.873 9.161 -26.993 1.00 37.84 201 GLU A N 1
ATOM 1651 C CA . GLU A 1 201 ? -5.206 10.490 -27.536 1.00 37.84 201 GLU A CA 1
ATOM 1652 C C . GLU A 1 201 ? -4.595 11.665 -26.743 1.00 37.84 201 GLU A C 1
ATOM 1654 O O . GLU A 1 201 ? -4.440 12.762 -27.274 1.00 37.84 201 GLU A O 1
ATOM 1659 N N . VAL A 1 202 ? -4.193 11.441 -25.486 1.00 40.66 202 VAL A N 1
ATOM 1660 C CA . VAL A 1 202 ? -3.690 12.455 -24.531 1.00 40.66 202 VAL A CA 1
ATOM 1661 C C . VAL A 1 202 ? -2.167 12.343 -24.321 1.00 40.66 202 VAL A C 1
ATOM 1663 O O . VAL A 1 202 ? -1.580 13.046 -23.496 1.00 40.66 202 VAL A O 1
ATOM 1666 N N . ILE A 1 203 ? -1.479 11.473 -25.071 1.00 50.38 203 ILE A N 1
ATOM 1667 C CA . ILE A 1 203 ? -0.013 11.367 -25.035 1.00 50.38 203 ILE A CA 1
ATOM 1668 C C . ILE A 1 203 ? 0.589 12.706 -25.488 1.00 50.38 203 ILE A C 1
ATOM 1670 O O . ILE A 1 203 ? 0.614 13.029 -26.673 1.00 50.38 203 ILE A O 1
ATOM 1674 N N . ASP A 1 204 ? 1.098 13.488 -24.533 1.00 45.75 204 ASP A N 1
ATOM 1675 C CA . ASP A 1 204 ? 1.858 14.709 -24.801 1.00 45.75 204 ASP A CA 1
ATOM 1676 C C . ASP A 1 204 ? 3.179 14.334 -25.485 1.00 45.75 204 ASP A C 1
ATOM 1678 O O . ASP A 1 204 ? 4.169 13.966 -24.850 1.00 45.75 204 ASP A O 1
ATOM 1682 N N . TRP A 1 205 ? 3.181 14.388 -26.814 1.00 51.50 205 TRP A N 1
ATOM 1683 C CA . TRP A 1 205 ? 4.296 13.979 -27.660 1.00 51.50 205 TRP A CA 1
ATOM 1684 C C . TRP A 1 205 ? 5.497 14.945 -27.663 1.00 51.50 205 TRP A C 1
ATOM 1686 O O . TRP A 1 205 ? 6.281 14.959 -28.617 1.00 51.50 205 TRP A O 1
ATOM 1696 N N . LYS A 1 206 ? 5.674 15.760 -26.621 1.00 48.34 206 LYS A N 1
ATOM 1697 C CA . LYS A 1 206 ? 6.786 16.720 -26.511 1.00 48.34 206 LYS A CA 1
ATOM 1698 C C . LYS A 1 206 ? 8.173 16.083 -26.368 1.00 48.34 206 LYS A C 1
ATOM 1700 O O . LYS A 1 206 ? 9.165 16.806 -26.366 1.00 48.34 206 LYS A O 1
ATOM 1705 N N . CYS A 1 207 ? 8.283 14.757 -26.272 1.00 54.72 207 CYS A N 1
ATOM 1706 C CA . CYS A 1 207 ? 9.575 14.076 -26.298 1.00 54.72 207 CYS A CA 1
ATOM 1707 C C . CYS A 1 207 ? 10.153 14.090 -27.728 1.00 54.72 207 CYS A C 1
ATOM 1709 O O . CYS A 1 207 ? 9.794 13.253 -28.561 1.00 54.72 207 CYS A O 1
ATOM 1711 N N . ASP A 1 208 ? 11.058 15.030 -28.021 1.00 54.62 208 ASP A N 1
ATOM 1712 C CA . ASP A 1 208 ? 11.865 15.022 -29.249 1.00 54.62 208 ASP A CA 1
ATOM 1713 C C . ASP A 1 208 ? 12.935 13.919 -29.142 1.00 54.62 208 ASP A C 1
ATOM 1715 O O . ASP A 1 208 ? 14.064 14.137 -28.706 1.00 54.62 208 ASP A O 1
ATOM 1719 N N . LEU A 1 209 ? 12.541 12.680 -29.452 1.00 61.22 209 LEU A N 1
ATOM 1720 C CA . LEU A 1 209 ? 13.424 11.511 -29.452 1.00 61.22 209 LEU A CA 1
ATOM 1721 C C . LEU A 1 209 ? 14.261 11.499 -30.747 1.00 61.22 209 LEU A C 1
ATOM 1723 O O . LEU A 1 209 ? 13.943 10.770 -31.691 1.00 61.22 209 LEU A O 1
ATOM 1727 N N . ARG A 1 210 ? 15.300 12.343 -30.814 1.00 59.53 210 ARG A N 1
ATOM 1728 C CA . ARG A 1 210 ? 16.310 12.346 -31.892 1.00 59.53 210 ARG A CA 1
ATOM 1729 C C . ARG A 1 210 ? 17.640 11.798 -31.375 1.00 59.53 210 ARG A C 1
ATOM 1731 O O . ARG A 1 210 ? 18.189 12.323 -30.414 1.00 59.53 210 ARG A O 1
ATOM 1738 N N . GLY A 1 211 ? 18.190 10.792 -32.057 1.00 72.00 211 GLY A N 1
ATOM 1739 C CA . GLY A 1 211 ? 19.497 10.209 -31.727 1.00 72.00 211 GLY A CA 1
ATOM 1740 C C . GLY A 1 211 ? 19.452 9.181 -30.591 1.00 72.00 211 GLY A C 1
ATOM 1741 O O . GLY A 1 211 ? 18.435 8.524 -30.382 1.00 72.00 211 GLY A O 1
ATOM 1742 N N . GLU A 1 212 ? 20.575 9.002 -29.889 1.00 80.00 212 GLU A N 1
ATOM 1743 C CA . GLU A 1 212 ? 20.617 8.174 -28.676 1.00 80.00 212 GLU A CA 1
ATOM 1744 C C . GLU A 1 212 ? 19.904 8.891 -27.529 1.00 80.00 212 GLU A C 1
ATOM 1746 O O . GLU A 1 212 ? 20.332 9.957 -27.090 1.00 80.00 212 GLU A O 1
ATOM 1751 N N . VAL A 1 213 ? 18.834 8.280 -27.025 1.00 85.00 213 VAL A N 1
ATOM 1752 C CA . VAL A 1 213 ? 18.057 8.800 -25.902 1.00 85.00 213 VAL A CA 1
ATOM 1753 C C . VAL A 1 213 ? 18.420 8.039 -24.640 1.00 85.00 213 VAL A C 1
ATOM 1755 O O . VAL A 1 213 ? 18.427 6.807 -24.608 1.00 85.00 213 VAL A O 1
ATOM 1758 N N . GLU A 1 214 ? 18.692 8.789 -23.580 1.00 89.25 214 GLU A N 1
ATOM 1759 C CA . GLU A 1 214 ? 18.927 8.243 -22.253 1.00 89.25 214 GLU A CA 1
ATOM 1760 C C . GLU A 1 214 ? 17.625 7.712 -21.636 1.00 89.25 214 GLU A C 1
ATOM 1762 O O . GLU A 1 214 ? 16.599 8.398 -21.605 1.00 89.25 214 GLU A O 1
ATOM 1767 N N . VAL A 1 215 ? 17.686 6.488 -21.118 1.00 92.00 215 VAL A N 1
ATOM 1768 C CA . VAL A 1 215 ? 16.610 5.850 -20.358 1.00 92.00 215 VAL A CA 1
ATOM 1769 C C . VAL A 1 215 ? 17.106 5.648 -18.936 1.00 92.00 215 VAL A C 1
ATOM 1771 O O . VAL A 1 215 ? 18.113 4.969 -18.738 1.00 92.00 215 VAL A O 1
ATOM 1774 N N . LYS A 1 216 ? 16.414 6.196 -17.933 1.00 93.12 216 LYS A N 1
ATOM 1775 C CA . LYS A 1 216 ? 16.780 5.967 -16.524 1.00 93.12 216 LYS A CA 1
ATOM 1776 C C . LYS A 1 216 ? 15.763 5.081 -15.839 1.00 93.12 216 LYS A C 1
ATOM 1778 O O . LYS A 1 216 ? 14.615 5.478 -15.677 1.00 93.12 216 LYS A O 1
ATOM 1783 N N . LEU A 1 217 ? 16.198 3.932 -15.346 1.00 93.62 217 LEU A N 1
ATOM 1784 C CA . LEU A 1 217 ? 15.429 3.170 -14.372 1.00 93.62 217 LEU A CA 1
ATOM 1785 C C . LEU A 1 217 ? 15.733 3.714 -12.978 1.00 93.62 217 LEU A C 1
ATOM 1787 O O . LEU A 1 217 ? 16.888 3.742 -12.548 1.00 93.62 217 LEU A O 1
ATOM 1791 N N . LYS A 1 218 ? 14.695 4.120 -12.254 1.00 90.00 218 LYS A N 1
ATOM 1792 C CA . LYS A 1 218 ? 14.812 4.658 -10.900 1.00 90.00 218 LYS A CA 1
ATOM 1793 C C . LYS A 1 218 ? 14.079 3.760 -9.920 1.00 90.00 218 LYS A C 1
ATOM 1795 O O . LYS A 1 218 ? 12.883 3.526 -10.067 1.00 90.00 218 LYS A O 1
ATOM 1800 N N . LEU A 1 219 ? 14.797 3.301 -8.897 1.00 85.75 219 LEU A N 1
ATOM 1801 C CA . LEU A 1 219 ? 14.235 2.537 -7.789 1.00 85.75 219 LEU A CA 1
ATOM 1802 C C . LEU A 1 219 ? 14.177 3.398 -6.534 1.00 85.75 219 LEU A C 1
ATOM 1804 O O . LEU A 1 219 ? 15.176 3.982 -6.107 1.00 85.75 219 LEU A O 1
ATOM 1808 N N . TYR A 1 220 ? 13.007 3.434 -5.917 1.00 78.88 220 TYR A N 1
ATOM 1809 C CA . TYR A 1 220 ? 12.725 4.126 -4.670 1.00 78.88 220 TYR A CA 1
ATOM 1810 C C . TYR A 1 220 ? 12.432 3.085 -3.603 1.00 78.88 220 TYR A C 1
ATOM 1812 O O . TYR A 1 220 ? 11.524 2.279 -3.788 1.00 78.88 220 TYR A O 1
ATOM 1820 N N . ALA A 1 221 ? 13.155 3.106 -2.485 1.00 70.31 221 ALA A N 1
ATOM 1821 C CA . ALA A 1 221 ? 12.778 2.303 -1.327 1.00 70.31 221 ALA A CA 1
ATOM 1822 C C . ALA A 1 221 ? 11.313 2.593 -0.957 1.00 70.31 221 ALA A C 1
ATOM 1824 O O . ALA A 1 221 ? 10.891 3.758 -0.902 1.00 70.31 221 ALA A O 1
ATOM 1825 N N . LEU A 1 222 ? 10.524 1.540 -0.752 1.00 64.81 222 LEU A N 1
ATOM 1826 C CA . LEU A 1 222 ? 9.131 1.683 -0.351 1.00 64.81 222 LEU A CA 1
ATOM 1827 C C . LEU A 1 222 ? 9.093 2.307 1.045 1.00 64.81 222 LEU A C 1
ATOM 1829 O O . LEU A 1 222 ? 9.522 1.713 2.026 1.00 64.81 222 LEU A O 1
ATOM 1833 N N . LEU A 1 223 ? 8.551 3.521 1.136 1.00 51.25 223 LEU A N 1
ATOM 1834 C CA . LEU A 1 223 ? 8.426 4.250 2.405 1.00 51.25 223 LEU A CA 1
ATOM 1835 C C . LEU A 1 223 ? 7.468 3.567 3.402 1.00 51.25 223 LEU A C 1
ATOM 1837 O O . LEU A 1 223 ? 7.458 3.927 4.571 1.00 51.25 223 LEU A O 1
ATOM 1841 N N . TRP A 1 224 ? 6.646 2.617 2.945 1.00 48.41 224 TRP A N 1
ATOM 1842 C CA . TRP A 1 224 ? 5.601 1.963 3.742 1.00 48.41 224 TRP A CA 1
ATOM 1843 C C . TRP A 1 224 ? 5.951 0.539 4.198 1.00 48.41 224 TRP A C 1
ATOM 1845 O O . TRP A 1 224 ? 5.312 0.025 5.109 1.00 48.41 224 TRP A O 1
ATOM 1855 N N . LEU A 1 225 ? 6.973 -0.083 3.605 1.00 56.22 225 LEU A N 1
ATOM 1856 C CA . LEU A 1 225 ? 7.608 -1.290 4.129 1.00 56.22 225 LEU A CA 1
ATOM 1857 C C . LEU A 1 225 ? 9.099 -0.998 4.160 1.00 56.22 225 LEU A C 1
ATOM 1859 O O . LEU A 1 225 ? 9.806 -1.300 3.195 1.00 56.22 225 LEU A O 1
ATOM 1863 N N . PRO A 1 226 ? 9.544 -0.261 5.186 1.00 55.53 226 PRO A N 1
ATOM 1864 C CA . PRO A 1 226 ? 10.848 0.347 5.136 1.00 55.53 226 PRO A CA 1
ATOM 1865 C C . PRO A 1 226 ? 11.883 -0.769 5.037 1.00 55.53 226 PRO A C 1
ATOM 1867 O O . PRO A 1 226 ? 11.852 -1.742 5.792 1.00 55.53 226 PRO A O 1
ATOM 1870 N N . ASN A 1 227 ? 12.804 -0.624 4.085 1.00 55.25 227 ASN A N 1
ATOM 1871 C CA . ASN A 1 227 ? 13.892 -1.576 3.879 1.00 55.25 227 ASN A CA 1
ATOM 1872 C C . ASN A 1 227 ? 14.702 -1.842 5.156 1.00 55.25 227 ASN A C 1
ATOM 1874 O O . ASN A 1 227 ? 15.379 -2.856 5.229 1.00 55.25 227 ASN A O 1
ATOM 1878 N N . CYS A 1 228 ? 14.566 -1.011 6.195 1.00 50.72 228 CYS A N 1
ATOM 1879 C CA . CYS A 1 228 ? 15.094 -1.316 7.516 1.00 50.72 228 CYS A CA 1
ATOM 1880 C C . CYS A 1 228 ? 14.615 -2.625 8.138 1.00 50.72 228 CYS A C 1
ATOM 1882 O O . CYS A 1 228 ? 15.341 -3.192 8.945 1.00 50.72 228 CYS A O 1
ATOM 1884 N N . VAL A 1 229 ? 13.434 -3.110 7.766 1.00 55.47 229 VAL A N 1
ATOM 1885 C CA . VAL A 1 229 ? 12.893 -4.397 8.223 1.00 55.47 229 VAL A CA 1
ATOM 1886 C C . VAL A 1 229 ? 13.260 -5.508 7.248 1.00 55.47 229 VAL A C 1
ATOM 1888 O O . VAL A 1 229 ? 13.529 -6.634 7.649 1.00 55.47 229 VAL A O 1
ATOM 1891 N N . LEU A 1 230 ? 13.279 -5.189 5.954 1.00 61.12 230 LEU A N 1
ATOM 1892 C CA . LEU A 1 230 ? 13.474 -6.167 4.892 1.00 61.12 230 LEU A CA 1
ATOM 1893 C C . LEU A 1 230 ? 14.940 -6.541 4.690 1.00 61.12 230 LEU A C 1
ATOM 1895 O O . LEU A 1 230 ? 15.236 -7.718 4.526 1.00 61.12 230 LEU A O 1
ATOM 1899 N N . GLU A 1 231 ? 15.857 -5.577 4.729 1.00 63.22 231 GLU A N 1
ATOM 1900 C CA . GLU A 1 231 ? 17.275 -5.825 4.457 1.00 63.22 231 GLU A CA 1
ATOM 1901 C C . GLU A 1 231 ? 17.926 -6.772 5.472 1.00 63.22 231 GLU A C 1
ATOM 1903 O O . GLU A 1 231 ? 18.660 -7.660 5.036 1.00 63.22 231 GLU A O 1
ATOM 1908 N N . PRO A 1 232 ? 17.633 -6.696 6.789 1.00 55.69 232 PRO A N 1
ATOM 1909 C CA . PRO A 1 232 ? 18.085 -7.712 7.742 1.00 55.69 232 PRO A CA 1
ATOM 1910 C C . PRO A 1 232 ? 17.576 -9.125 7.429 1.00 55.69 232 PRO A C 1
ATOM 1912 O O . PRO A 1 232 ? 18.228 -10.101 7.783 1.00 55.69 232 PRO A O 1
ATOM 1915 N N . LEU A 1 233 ? 16.429 -9.232 6.755 1.00 55.62 233 LEU A N 1
ATOM 1916 C CA . LEU A 1 233 ? 15.832 -10.490 6.310 1.00 55.62 233 LEU A CA 1
ATOM 1917 C C . LEU A 1 233 ? 16.310 -10.901 4.902 1.00 55.62 233 LEU A C 1
ATOM 1919 O O . LEU A 1 233 ? 15.820 -11.886 4.357 1.00 55.62 233 LEU A O 1
ATOM 1923 N N . GLY A 1 234 ? 17.248 -10.159 4.300 1.00 60.72 234 GLY A N 1
A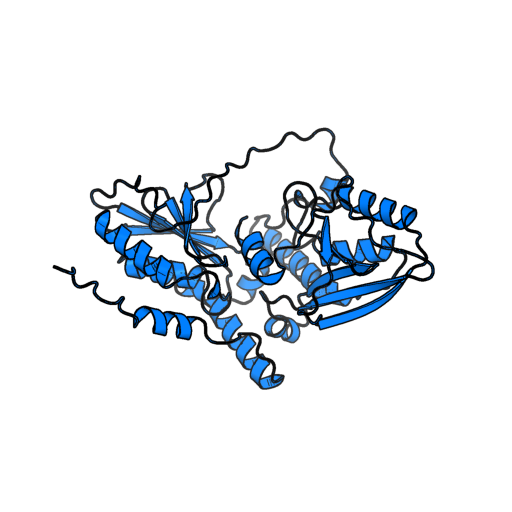TOM 1924 C CA . GLY A 1 234 ? 17.758 -10.408 2.947 1.00 60.72 234 GLY A CA 1
ATOM 1925 C C . GLY A 1 234 ? 16.853 -9.898 1.819 1.00 60.72 234 GLY A C 1
ATOM 1926 O O . GLY A 1 234 ? 17.071 -10.232 0.654 1.00 60.72 234 GLY A O 1
ATOM 1927 N N . TYR A 1 235 ? 15.845 -9.084 2.137 1.00 67.56 235 TYR A N 1
ATOM 1928 C CA . TYR A 1 235 ? 14.870 -8.545 1.189 1.00 67.56 235 TYR A CA 1
ATOM 1929 C C . TYR A 1 235 ? 15.036 -7.036 0.979 1.00 67.56 235 TYR A C 1
ATOM 1931 O O . TYR A 1 235 ? 15.603 -6.318 1.794 1.00 67.56 235 TYR A O 1
ATOM 1939 N N . GLY A 1 236 ? 14.457 -6.517 -0.101 1.00 67.69 236 GLY A N 1
ATOM 1940 C CA . GLY A 1 236 ? 14.300 -5.081 -0.295 1.00 67.69 236 GLY A CA 1
ATOM 1941 C C . GLY A 1 236 ? 13.030 -4.785 -1.080 1.00 67.69 236 GLY A C 1
ATOM 1942 O O . GLY A 1 236 ? 12.751 -5.411 -2.103 1.00 67.69 236 GLY A O 1
ATOM 1943 N N . GLY A 1 237 ? 12.233 -3.855 -0.568 1.00 73.38 237 GLY A N 1
ATOM 1944 C CA . GLY A 1 237 ? 10.999 -3.385 -1.168 1.00 73.38 237 GLY A CA 1
ATOM 1945 C C . GLY A 1 237 ? 11.243 -2.103 -1.944 1.00 73.38 237 GLY A C 1
ATOM 1946 O O . GLY A 1 237 ? 11.610 -1.074 -1.372 1.00 73.38 237 GLY A O 1
ATOM 1947 N N . TYR A 1 238 ? 10.999 -2.143 -3.251 1.00 78.12 238 TYR A N 1
ATOM 1948 C CA . TYR A 1 238 ? 11.229 -1.001 -4.129 1.00 78.12 238 TYR A CA 1
ATOM 1949 C C . TYR A 1 238 ? 9.991 -0.676 -4.959 1.00 78.12 238 TYR A C 1
ATOM 1951 O O . TYR A 1 238 ? 9.229 -1.550 -5.361 1.00 78.12 238 TYR A O 1
ATOM 1959 N N . HIS A 1 239 ? 9.807 0.612 -5.218 1.00 81.94 239 HIS A N 1
ATOM 1960 C CA . HIS A 1 239 ? 8.971 1.130 -6.286 1.00 81.94 239 HIS A CA 1
ATOM 1961 C C . HIS A 1 239 ? 9.866 1.510 -7.462 1.00 81.94 239 HIS A C 1
ATOM 1963 O O . HIS A 1 239 ? 10.917 2.119 -7.253 1.00 81.94 239 HIS A O 1
ATOM 1969 N N . ALA A 1 240 ? 9.444 1.178 -8.678 1.00 87.75 240 ALA A N 1
ATOM 1970 C CA . ALA A 1 240 ? 10.177 1.491 -9.895 1.00 87.75 240 ALA A CA 1
ATOM 1971 C C . ALA A 1 240 ? 9.409 2.466 -10.790 1.00 87.75 240 ALA A C 1
ATOM 1973 O O . ALA A 1 240 ? 8.185 2.382 -10.914 1.00 87.75 240 ALA A O 1
ATOM 1974 N N . GLU A 1 241 ? 10.159 3.359 -11.429 1.00 90.38 241 GLU A N 1
ATOM 1975 C CA . GLU A 1 241 ? 9.708 4.171 -12.559 1.00 90.38 241 GLU A CA 1
ATOM 1976 C C . GLU A 1 241 ? 10.806 4.213 -13.632 1.00 90.38 241 GLU A C 1
ATOM 1978 O O . GLU A 1 241 ? 12.001 4.106 -13.327 1.00 90.38 241 GLU A O 1
ATOM 1983 N N . VAL A 1 242 ? 10.402 4.387 -14.889 1.00 91.94 242 VAL A N 1
ATOM 1984 C CA . VAL A 1 242 ? 11.308 4.506 -16.038 1.00 91.94 242 VAL A CA 1
ATOM 1985 C C . VAL A 1 242 ? 11.192 5.911 -16.609 1.00 91.94 242 VAL A C 1
ATOM 1987 O O . VAL A 1 242 ? 10.111 6.349 -16.992 1.00 91.94 242 VAL A O 1
ATOM 1990 N N . GLU A 1 243 ? 12.300 6.636 -16.664 1.00 90.88 243 GLU A N 1
ATOM 1991 C CA . GLU A 1 243 ? 12.391 7.966 -17.253 1.00 90.88 243 GLU A CA 1
ATOM 1992 C C . GLU A 1 243 ? 12.873 7.878 -18.698 1.00 90.88 243 GLU A C 1
ATOM 1994 O O . GLU A 1 243 ? 13.948 7.340 -18.959 1.00 90.88 243 GLU A O 1
ATOM 1999 N N . VAL A 1 244 ? 12.099 8.458 -19.616 1.00 87.56 244 VAL A N 1
ATOM 2000 C CA . VAL A 1 244 ? 12.462 8.621 -21.028 1.00 87.56 244 VAL A CA 1
ATOM 2001 C C . VAL A 1 244 ? 12.061 10.024 -21.469 1.00 87.56 244 VAL A C 1
ATOM 2003 O O . VAL A 1 244 ? 10.935 10.457 -21.220 1.00 87.56 244 VAL A O 1
ATOM 2006 N N . GLY A 1 245 ? 12.977 10.754 -22.110 1.00 80.38 245 GLY A N 1
ATOM 2007 C CA . GLY A 1 245 ? 12.672 12.064 -22.701 1.00 80.38 245 GLY A CA 1
ATOM 2008 C C . GLY A 1 245 ? 12.118 13.092 -21.704 1.00 80.38 245 GLY A C 1
ATOM 2009 O O . GLY A 1 245 ? 11.208 13.843 -22.045 1.00 80.38 245 GLY A O 1
ATOM 2010 N N . GLY A 1 246 ? 12.612 13.087 -20.458 1.00 78.44 246 GLY A N 1
ATOM 2011 C CA . GLY A 1 246 ? 12.196 14.026 -19.405 1.00 78.44 246 GLY A CA 1
ATOM 2012 C C . GLY A 1 246 ? 10.863 13.699 -18.719 1.00 78.44 246 GLY A C 1
ATOM 2013 O O . GLY A 1 246 ? 10.411 14.468 -17.865 1.00 78.44 246 GLY A O 1
ATOM 2014 N N . ARG A 1 247 ? 10.241 12.560 -19.044 1.00 84.25 247 ARG A N 1
ATOM 2015 C CA . ARG A 1 247 ? 9.024 12.063 -18.389 1.00 84.25 247 ARG A CA 1
ATOM 2016 C C . ARG A 1 247 ? 9.299 10.749 -17.672 1.00 84.25 247 ARG A C 1
ATOM 2018 O O . ARG A 1 247 ? 9.947 9.871 -18.230 1.00 84.25 247 ARG A O 1
ATOM 2025 N N . ALA A 1 248 ? 8.785 10.616 -16.454 1.00 85.44 248 ALA A N 1
ATOM 2026 C CA . ALA A 1 248 ? 8.800 9.373 -15.692 1.00 85.44 248 ALA A CA 1
ATOM 2027 C C . ALA A 1 248 ? 7.491 8.613 -15.917 1.00 85.44 248 ALA A C 1
ATOM 2029 O O . ALA A 1 248 ? 6.415 9.174 -15.696 1.00 85.44 248 ALA A O 1
ATOM 2030 N N . TYR A 1 249 ? 7.598 7.352 -16.324 1.00 87.50 249 TYR A N 1
ATOM 2031 C CA . TYR A 1 249 ? 6.500 6.419 -16.552 1.00 87.50 249 TYR A CA 1
ATOM 2032 C C . TYR A 1 249 ? 6.473 5.364 -15.449 1.00 87.50 249 TYR A C 1
ATOM 2034 O O . TYR A 1 249 ? 7.517 4.841 -15.050 1.00 87.50 249 TYR A O 1
ATOM 2042 N N . TYR A 1 250 ? 5.283 5.048 -14.956 1.00 85.50 250 TYR A N 1
ATOM 2043 C CA . TYR A 1 250 ? 5.090 4.123 -13.846 1.00 85.50 250 TYR A CA 1
ATOM 2044 C C . TYR A 1 250 ? 3.711 3.461 -13.924 1.00 85.50 250 TYR A C 1
ATOM 2046 O O . TYR A 1 250 ? 2.822 3.921 -14.644 1.00 85.50 250 TYR A O 1
ATOM 2054 N N . TYR A 1 251 ? 3.546 2.373 -13.170 1.00 83.38 251 TYR A N 1
ATOM 2055 C CA . TYR A 1 251 ? 2.328 1.566 -13.156 1.00 83.38 251 TYR A CA 1
ATOM 2056 C C . TYR A 1 251 ? 1.588 1.681 -11.822 1.00 83.38 251 TYR A C 1
ATOM 2058 O O . TYR A 1 251 ? 2.194 1.521 -10.759 1.00 83.38 251 TYR A O 1
ATOM 2066 N N . GLU A 1 252 ? 0.286 1.964 -11.880 1.00 71.44 252 GLU A N 1
ATOM 2067 C CA . GLU A 1 252 ? -0.598 2.140 -10.719 1.00 71.44 252 GLU A CA 1
ATOM 2068 C C . GLU A 1 252 ? -1.947 1.424 -10.921 1.00 71.44 252 GLU A C 1
ATOM 2070 O O . GLU A 1 252 ? -2.391 1.171 -12.041 1.00 71.44 252 GLU A O 1
ATOM 2075 N N . CYS A 1 253 ? -2.619 1.099 -9.815 1.00 66.75 253 CYS A N 1
ATOM 2076 C CA . CYS A 1 253 ? -3.931 0.454 -9.806 1.00 66.75 253 CYS A CA 1
ATOM 2077 C C . CYS A 1 253 ? -5.065 1.491 -9.917 1.00 66.75 253 CYS A C 1
ATOM 2079 O O . CYS A 1 253 ? -5.660 1.901 -8.923 1.00 66.75 253 CYS A O 1
ATOM 2081 N N . TYR A 1 254 ? -5.341 1.957 -11.132 1.00 61.22 254 TYR A N 1
ATOM 2082 C CA . TYR A 1 254 ? -6.520 2.773 -11.434 1.00 61.22 254 TYR A CA 1
ATOM 2083 C C . TYR A 1 254 ? -7.423 2.078 -12.454 1.00 61.22 254 TYR A C 1
ATOM 2085 O O . TYR A 1 254 ? -6.953 1.348 -13.326 1.00 61.22 254 TYR A O 1
ATOM 2093 N N . GLU A 1 255 ? -8.729 2.316 -12.342 1.00 55.06 255 GLU A N 1
ATOM 2094 C CA . GLU A 1 255 ? -9.717 1.701 -13.224 1.00 55.06 255 GLU A CA 1
ATOM 2095 C C . GLU A 1 255 ? -9.458 2.076 -14.693 1.00 55.06 255 GLU A C 1
ATOM 2097 O O . GLU A 1 255 ? -9.265 3.249 -15.038 1.00 55.06 255 GLU A O 1
ATOM 2102 N N . GLY A 1 256 ? -9.422 1.077 -15.577 1.00 67.94 256 GLY A N 1
ATOM 2103 C CA . GLY A 1 256 ? -9.146 1.296 -16.997 1.00 67.94 256 GLY A CA 1
ATOM 2104 C C . GLY A 1 256 ? -7.675 1.123 -17.378 1.00 67.94 256 GLY A C 1
ATOM 2105 O O . GLY A 1 256 ? -7.297 0.071 -17.894 1.00 67.94 256 GLY A O 1
ATOM 2106 N N . THR A 1 257 ? -6.855 2.158 -17.174 1.00 68.69 257 THR A N 1
ATOM 2107 C CA . THR A 1 257 ? -5.415 2.144 -17.501 1.00 68.69 257 THR A CA 1
ATOM 2108 C C . THR A 1 257 ? -4.558 2.174 -16.246 1.00 68.69 257 THR A C 1
ATOM 2110 O O . THR A 1 257 ? -4.834 2.912 -15.300 1.00 68.69 257 THR A O 1
ATOM 2113 N N . GLY A 1 258 ? -3.498 1.368 -16.250 1.00 74.31 258 GLY A N 1
ATOM 2114 C CA . GLY A 1 258 ? -2.494 1.412 -15.201 1.00 74.31 258 GLY A CA 1
ATOM 2115 C C . GLY A 1 258 ? -1.225 2.148 -15.604 1.00 74.31 258 GLY A C 1
ATOM 2116 O O . GLY A 1 258 ? -0.391 2.363 -14.733 1.00 74.31 258 GLY A O 1
ATOM 2117 N N . LEU A 1 259 ? -1.059 2.550 -16.869 1.00 83.44 259 LEU A N 1
ATOM 2118 C CA . LEU A 1 259 ? 0.113 3.293 -17.329 1.00 83.44 259 LEU A CA 1
ATOM 2119 C C . LEU A 1 259 ? -0.074 4.787 -17.072 1.00 83.44 259 LEU A C 1
ATOM 2121 O O . LEU A 1 259 ? -0.977 5.418 -17.626 1.00 83.44 259 LEU A O 1
ATOM 2125 N N . TRP A 1 260 ? 0.834 5.367 -16.295 1.00 80.88 260 TRP A N 1
ATOM 2126 C CA . TRP A 1 260 ? 0.841 6.788 -15.965 1.00 80.88 260 TRP A CA 1
ATOM 2127 C C . TRP A 1 260 ? 2.187 7.421 -16.285 1.00 80.88 260 TRP A C 1
ATOM 2129 O O . TRP A 1 260 ? 3.228 6.763 -16.235 1.00 80.88 260 TRP A O 1
ATOM 2139 N N . SER A 1 261 ? 2.171 8.722 -16.577 1.00 80.81 261 SER A N 1
ATOM 2140 C CA . SER A 1 261 ? 3.393 9.502 -16.744 1.00 80.81 261 SER A CA 1
ATOM 2141 C C . SER A 1 261 ? 3.317 10.864 -16.064 1.00 80.81 261 SER A C 1
ATOM 2143 O O . SER A 1 261 ? 2.245 11.456 -15.917 1.00 80.81 261 SER A O 1
ATOM 2145 N N . ARG A 1 262 ? 4.480 11.382 -15.670 1.00 74.06 262 ARG A N 1
ATOM 2146 C CA . ARG A 1 262 ? 4.633 12.722 -15.088 1.00 74.06 262 ARG A CA 1
ATOM 2147 C C . ARG A 1 262 ? 5.941 13.368 -15.519 1.00 74.06 262 ARG A C 1
ATOM 2149 O O . ARG A 1 262 ? 6.911 12.666 -15.814 1.00 74.06 262 ARG A O 1
ATOM 2156 N N . ALA A 1 263 ? 5.990 14.697 -15.499 1.00 72.38 263 ALA A N 1
ATOM 2157 C CA . ALA A 1 263 ? 7.258 15.411 -15.591 1.00 72.38 263 ALA A CA 1
ATOM 2158 C C . ALA A 1 263 ? 8.171 15.002 -14.423 1.00 72.38 263 ALA A C 1
ATOM 2160 O O . ALA A 1 263 ? 7.715 14.786 -13.291 1.00 72.38 263 ALA A O 1
ATOM 2161 N N . VAL A 1 264 ? 9.465 14.846 -14.695 1.00 66.94 264 VAL A N 1
ATOM 2162 C CA . VAL A 1 264 ? 10.425 14.415 -13.674 1.00 66.94 264 VAL A CA 1
ATOM 2163 C C . VAL A 1 264 ? 10.556 15.505 -12.608 1.00 66.94 264 VAL A C 1
ATOM 2165 O O . VAL A 1 264 ? 11.053 16.598 -12.860 1.00 66.94 264 VAL A O 1
ATOM 2168 N N . SER A 1 265 ? 10.131 15.195 -11.382 1.00 61.53 265 SER A N 1
ATOM 2169 C CA . SER A 1 265 ? 10.255 16.111 -10.244 1.00 61.53 265 SER A CA 1
ATOM 2170 C C . SER A 1 265 ? 11.663 16.068 -9.646 1.00 61.53 265 SER A C 1
ATOM 2172 O O . SER A 1 265 ? 12.174 14.996 -9.314 1.00 61.53 265 SER A O 1
ATOM 2174 N N . ARG A 1 266 ? 12.257 17.246 -9.411 1.00 54.50 266 ARG A N 1
ATOM 2175 C CA . ARG A 1 266 ? 13.562 17.414 -8.741 1.00 54.50 266 ARG A CA 1
ATOM 2176 C C . ARG A 1 266 ? 13.557 17.050 -7.247 1.00 54.50 266 ARG A C 1
ATOM 2178 O O . ARG A 1 266 ? 14.623 16.913 -6.654 1.00 54.50 266 ARG A O 1
ATOM 2185 N N . HIS A 1 267 ? 12.387 16.869 -6.631 1.00 46.19 267 HIS A N 1
ATOM 2186 C CA . HIS A 1 267 ? 12.258 16.741 -5.172 1.00 46.19 267 HIS A CA 1
ATOM 2187 C C . HIS A 1 267 ? 12.311 15.298 -4.638 1.00 46.19 267 HIS A C 1
ATOM 2189 O O . HIS A 1 267 ? 12.309 15.099 -3.424 1.00 46.19 267 HIS A O 1
ATOM 2195 N N . ARG A 1 268 ? 12.380 14.274 -5.502 1.00 60.22 268 ARG A N 1
ATOM 2196 C CA . ARG A 1 268 ? 12.447 12.859 -5.086 1.00 60.22 268 ARG A CA 1
ATOM 2197 C C . ARG A 1 268 ? 13.788 12.237 -5.463 1.00 60.22 268 ARG A C 1
ATOM 2199 O O . ARG A 1 268 ? 14.033 11.964 -6.635 1.00 60.22 268 ARG A O 1
ATOM 2206 N N . LYS A 1 269 ? 14.630 11.960 -4.463 1.00 69.69 269 LYS A N 1
ATOM 2207 C CA . LYS A 1 269 ? 15.903 11.255 -4.661 1.00 69.69 269 LYS A CA 1
ATOM 2208 C C . LYS A 1 269 ? 15.659 9.739 -4.726 1.00 69.69 269 LYS A C 1
ATOM 2210 O O . LYS A 1 269 ? 15.171 9.189 -3.738 1.00 69.69 269 LYS A O 1
ATOM 2215 N N . PRO A 1 270 ? 15.933 9.072 -5.861 1.00 78.00 270 PRO A N 1
ATOM 2216 C CA . PRO A 1 270 ? 15.864 7.617 -5.941 1.00 78.00 270 PRO A CA 1
ATOM 2217 C C . PRO A 1 270 ? 16.938 6.974 -5.061 1.00 78.00 270 PRO A C 1
ATOM 2219 O O . PRO A 1 270 ? 18.001 7.553 -4.834 1.00 78.00 270 PRO A O 1
ATOM 2222 N N . THR A 1 271 ? 16.655 5.769 -4.574 1.00 79.38 271 THR A N 1
ATOM 2223 C CA . THR A 1 271 ? 17.623 4.940 -3.847 1.00 79.38 271 THR A CA 1
ATOM 2224 C C . THR A 1 271 ? 18.675 4.393 -4.807 1.00 79.38 271 THR A C 1
ATOM 2226 O O . THR A 1 271 ? 19.857 4.433 -4.490 1.00 79.38 271 THR A O 1
ATOM 2229 N N . HIS A 1 272 ? 18.250 3.949 -5.994 1.00 84.12 272 HIS A N 1
ATOM 2230 C CA . HIS A 1 272 ? 19.136 3.493 -7.066 1.00 84.12 272 HIS A CA 1
ATOM 2231 C C . HIS A 1 272 ? 18.705 4.098 -8.402 1.00 84.12 272 HIS A C 1
ATOM 2233 O O . HIS A 1 272 ? 17.510 4.230 -8.671 1.00 84.12 272 HIS A O 1
ATOM 2239 N N . THR A 1 273 ? 19.673 4.462 -9.241 1.00 91.12 273 THR A N 1
ATOM 2240 C CA . THR A 1 273 ? 19.437 4.905 -10.622 1.00 91.12 273 THR A CA 1
ATOM 2241 C C . THR A 1 273 ? 20.326 4.102 -11.552 1.00 91.12 273 THR A C 1
ATOM 2243 O O . THR A 1 273 ? 21.538 4.069 -11.357 1.00 91.12 273 THR A O 1
ATOM 2246 N N . PHE A 1 274 ? 19.724 3.490 -12.564 1.00 93.81 274 PHE A N 1
ATOM 2247 C CA . PHE A 1 274 ? 20.422 2.830 -13.659 1.00 93.81 274 PHE A CA 1
ATOM 2248 C C . PHE A 1 274 ? 20.187 3.640 -14.923 1.00 93.81 274 PHE A C 1
ATOM 2250 O O . PHE A 1 274 ? 19.058 4.052 -15.189 1.00 93.81 274 PHE A O 1
ATOM 2257 N N . VAL A 1 275 ? 21.253 3.888 -15.673 1.00 93.25 275 VAL A N 1
ATOM 2258 C CA . VAL A 1 275 ? 21.217 4.701 -16.886 1.00 93.25 275 VAL A CA 1
ATOM 2259 C C . VAL A 1 275 ? 21.527 3.804 -18.073 1.00 93.25 275 VAL A C 1
ATOM 2261 O O . VAL A 1 275 ? 22.545 3.117 -18.091 1.00 93.25 275 VAL A O 1
ATOM 2264 N N . TYR A 1 276 ? 20.638 3.822 -19.055 1.00 93.94 276 TYR A N 1
ATOM 2265 C CA . TYR A 1 276 ? 20.742 3.086 -20.305 1.00 93.94 276 TYR A CA 1
ATOM 2266 C C . TYR A 1 276 ? 20.576 4.041 -21.485 1.00 93.94 276 TYR A C 1
ATOM 2268 O O . TYR A 1 276 ? 20.267 5.223 -21.319 1.00 93.94 276 TYR A O 1
ATOM 2276 N N . LYS A 1 277 ? 20.736 3.511 -22.696 1.00 90.88 277 LYS A N 1
ATOM 2277 C CA . LYS A 1 277 ? 20.509 4.244 -23.937 1.00 90.88 277 LYS A CA 1
ATOM 2278 C C . LYS A 1 277 ? 19.643 3.431 -24.884 1.00 90.88 277 LYS A C 1
ATOM 2280 O O . LYS A 1 277 ? 19.814 2.220 -24.983 1.00 90.88 277 LYS A O 1
ATOM 2285 N N . THR A 1 278 ? 18.761 4.108 -25.605 1.00 89.38 278 THR A N 1
ATOM 2286 C CA . THR A 1 278 ? 17.968 3.530 -26.693 1.00 89.38 278 THR A CA 1
ATOM 2287 C C . THR A 1 278 ? 18.074 4.397 -27.947 1.00 89.38 278 THR A C 1
ATOM 2289 O O . THR A 1 278 ? 18.383 5.586 -27.865 1.00 89.38 278 THR A O 1
ATOM 2292 N N . ARG A 1 279 ? 17.840 3.806 -29.122 1.00 87.38 279 ARG A N 1
ATOM 2293 C CA . ARG A 1 279 ? 17.832 4.499 -30.430 1.00 87.38 279 ARG A CA 1
ATOM 2294 C C . ARG A 1 279 ? 16.436 4.565 -31.055 1.00 87.38 279 ARG A C 1
ATOM 2296 O O . ARG A 1 279 ? 16.307 4.848 -32.243 1.00 87.38 279 ARG A O 1
ATOM 2303 N N . LEU A 1 280 ? 15.405 4.279 -30.260 1.00 83.94 280 LEU A N 1
ATOM 2304 C CA . LEU A 1 280 ? 14.018 4.286 -30.706 1.00 83.94 280 LEU A CA 1
ATOM 2305 C C . LEU A 1 280 ? 13.602 5.671 -31.197 1.00 83.94 280 LEU A C 1
ATOM 2307 O O . LEU A 1 280 ? 13.771 6.682 -30.512 1.00 83.94 280 LEU A O 1
ATOM 2311 N N . ARG A 1 281 ? 12.983 5.700 -32.373 1.00 82.00 281 ARG A N 1
ATOM 2312 C CA . ARG A 1 281 ? 12.316 6.883 -32.907 1.00 82.00 281 ARG A CA 1
ATOM 2313 C C . ARG A 1 281 ? 11.010 7.115 -32.158 1.00 82.00 281 ARG A C 1
ATOM 2315 O O . ARG A 1 281 ? 10.386 6.190 -31.637 1.00 82.00 281 ARG A O 1
ATOM 2322 N N . ARG A 1 282 ? 10.514 8.351 -32.212 1.00 77.19 282 ARG A N 1
ATOM 2323 C CA . ARG A 1 282 ? 9.233 8.750 -31.603 1.00 77.19 282 ARG A CA 1
ATOM 2324 C C . ARG A 1 282 ? 8.062 7.819 -31.943 1.00 77.19 282 ARG A C 1
ATOM 2326 O O . ARG A 1 282 ? 7.296 7.468 -31.052 1.00 77.19 282 ARG A O 1
ATOM 2333 N N . GLY A 1 283 ? 7.936 7.397 -33.202 1.00 77.00 283 GLY A N 1
ATOM 2334 C CA . GLY A 1 283 ? 6.869 6.480 -33.619 1.00 77.00 283 GLY A CA 1
ATOM 2335 C C . GLY A 1 283 ? 7.000 5.072 -33.025 1.00 77.00 283 GLY A C 1
ATOM 2336 O O . GLY A 1 283 ? 5.994 4.451 -32.700 1.00 77.00 283 GLY A O 1
ATOM 2337 N N . GLU A 1 284 ? 8.225 4.578 -32.843 1.00 83.00 284 GLU A N 1
ATOM 2338 C CA . GLU A 1 284 ? 8.494 3.257 -32.259 1.00 83.00 284 GLU A CA 1
ATOM 2339 C C . GLU A 1 284 ? 8.225 3.272 -30.751 1.00 83.00 284 GLU A C 1
ATOM 2341 O O . GLU A 1 284 ? 7.501 2.418 -30.243 1.00 83.00 284 GLU A O 1
ATOM 2346 N N . PHE A 1 285 ? 8.699 4.311 -30.058 1.00 84.50 285 PHE A N 1
ATOM 2347 C CA . PHE A 1 285 ? 8.385 4.545 -28.648 1.00 84.50 285 PHE A CA 1
ATOM 2348 C C . PHE A 1 285 ? 6.873 4.688 -28.409 1.00 84.50 285 PHE A C 1
ATOM 2350 O O . PHE A 1 285 ? 6.325 4.100 -27.480 1.00 84.50 285 PHE A O 1
ATOM 2357 N N . GLY A 1 286 ? 6.175 5.406 -29.292 1.00 81.50 286 GLY A N 1
ATOM 2358 C CA . GLY A 1 286 ? 4.720 5.537 -29.257 1.00 81.50 286 GLY A CA 1
ATOM 2359 C C . GLY A 1 286 ? 3.985 4.199 -29.348 1.00 81.50 286 GLY A C 1
ATOM 2360 O O . GLY A 1 286 ? 3.081 3.937 -28.557 1.00 81.50 286 GLY A O 1
ATOM 2361 N N . LYS A 1 287 ? 4.403 3.321 -30.270 1.00 82.38 287 LYS A N 1
ATOM 2362 C CA . LYS A 1 287 ? 3.836 1.968 -30.405 1.00 82.38 287 LYS A CA 1
ATOM 2363 C C . LYS A 1 287 ? 4.040 1.133 -29.139 1.00 82.38 287 LYS A C 1
ATOM 2365 O O . LYS A 1 287 ? 3.109 0.448 -28.722 1.00 82.38 287 LYS A O 1
ATOM 2370 N N . ILE A 1 288 ? 5.212 1.235 -28.509 1.00 87.88 288 ILE A N 1
ATOM 2371 C CA . ILE A 1 288 ? 5.500 0.568 -27.230 1.00 87.88 288 ILE A CA 1
ATOM 2372 C C . ILE A 1 288 ? 4.538 1.054 -26.141 1.00 87.88 288 ILE A C 1
ATOM 2374 O O . ILE A 1 288 ? 3.922 0.233 -25.466 1.00 87.88 288 ILE A O 1
ATOM 2378 N N . LEU A 1 289 ? 4.352 2.371 -25.993 1.00 83.38 289 LEU A N 1
ATOM 2379 C CA . LEU A 1 289 ? 3.434 2.922 -24.990 1.00 83.38 289 LEU A CA 1
ATOM 2380 C C . LEU A 1 289 ? 1.990 2.460 -25.208 1.00 83.38 289 LEU A C 1
ATOM 2382 O O . LEU A 1 289 ? 1.324 2.094 -24.243 1.00 83.38 289 LEU A O 1
ATOM 2386 N N . VAL A 1 290 ? 1.511 2.435 -26.455 1.00 80.44 290 VAL A N 1
ATOM 2387 C CA . VAL A 1 290 ? 0.166 1.931 -26.782 1.00 80.44 290 VAL A CA 1
ATOM 2388 C C . VAL A 1 290 ? 0.035 0.452 -26.415 1.00 80.44 290 VAL A C 1
ATOM 2390 O O . VAL A 1 290 ? -0.929 0.073 -25.748 1.00 80.44 290 VAL A O 1
ATOM 2393 N N . GLY A 1 291 ? 1.016 -0.375 -26.788 1.00 81.12 291 GLY A N 1
ATOM 2394 C CA . GLY A 1 291 ? 1.035 -1.798 -26.443 1.00 81.12 291 GLY A CA 1
ATOM 2395 C C . GLY A 1 291 ? 1.019 -2.028 -24.931 1.00 81.12 291 GLY A C 1
ATOM 2396 O O . GLY A 1 291 ? 0.186 -2.782 -24.422 1.00 81.12 291 GLY A O 1
ATOM 2397 N N . LEU A 1 292 ? 1.870 -1.308 -24.198 1.00 84.75 292 LEU A N 1
ATOM 2398 C CA . LEU A 1 292 ? 1.924 -1.376 -22.740 1.00 84.75 292 LEU A CA 1
ATOM 2399 C C . LEU A 1 292 ? 0.632 -0.880 -22.089 1.00 84.75 292 LEU A C 1
ATOM 2401 O O . LEU A 1 292 ? 0.179 -1.494 -21.132 1.00 84.75 292 LEU A O 1
ATOM 2405 N N . ASN A 1 293 ? 0.001 0.175 -22.602 1.00 81.25 293 ASN A N 1
ATOM 2406 C CA . ASN A 1 293 ? -1.257 0.692 -22.063 1.00 81.25 293 ASN A CA 1
ATOM 2407 C C . ASN A 1 293 ? -2.415 -0.317 -22.191 1.00 81.25 293 ASN A C 1
ATOM 2409 O O . ASN A 1 293 ? -3.238 -0.448 -21.285 1.00 81.25 293 ASN A O 1
ATOM 2413 N N . LEU A 1 294 ? -2.474 -1.048 -23.309 1.00 79.19 294 LEU A N 1
ATOM 2414 C CA . LEU A 1 294 ? -3.481 -2.090 -23.541 1.00 79.19 294 LEU A CA 1
ATOM 2415 C C . LEU A 1 294 ? -3.261 -3.317 -22.649 1.00 79.19 294 LEU A C 1
ATOM 2417 O O . LEU A 1 294 ? -4.221 -3.956 -22.205 1.00 79.19 294 LEU A O 1
ATOM 2421 N N . GLU A 1 295 ? -2.001 -3.652 -22.393 1.00 82.75 295 GLU A N 1
ATOM 2422 C CA . GLU A 1 295 ? -1.622 -4.836 -21.633 1.00 82.75 295 GLU A CA 1
ATOM 2423 C C . GLU A 1 295 ? -1.608 -4.601 -20.112 1.00 82.75 295 GLU A C 1
ATOM 2425 O O . GLU A 1 295 ? -2.018 -5.464 -19.332 1.00 82.75 295 GLU A O 1
ATOM 2430 N N . TRP A 1 296 ? -1.127 -3.445 -19.664 1.00 82.75 296 TRP A N 1
ATOM 2431 C CA . TRP A 1 296 ? -0.937 -3.089 -18.258 1.00 82.75 296 TRP A CA 1
ATOM 2432 C C . TRP A 1 296 ? -2.076 -2.198 -17.779 1.00 82.75 296 TRP A C 1
ATOM 2434 O O . TRP A 1 296 ? -1.934 -0.997 -17.544 1.00 82.75 296 TRP A O 1
ATOM 2444 N N . ARG A 1 297 ? -3.242 -2.818 -17.604 1.00 80.25 297 ARG A N 1
ATOM 2445 C CA . ARG A 1 297 ? -4.412 -2.164 -17.014 1.00 80.25 297 ARG A CA 1
ATOM 2446 C C . ARG A 1 297 ? -4.297 -2.090 -15.506 1.00 80.25 297 ARG A C 1
ATOM 2448 O O . ARG A 1 297 ? -3.790 -3.023 -14.890 1.00 80.25 297 ARG A O 1
ATOM 2455 N N . GLY A 1 298 ? -4.796 -1.020 -14.900 1.00 68.06 298 GLY A N 1
ATOM 2456 C CA . GLY A 1 298 ? -4.731 -0.871 -13.448 1.00 68.06 298 GLY A CA 1
ATOM 2457 C C . GLY A 1 298 ? -5.650 -1.854 -12.718 1.00 68.06 298 GLY A C 1
ATOM 2458 O O . GLY A 1 298 ? -5.313 -2.271 -11.617 1.00 68.06 298 GLY A O 1
ATOM 2459 N N . ASP A 1 299 ? -6.717 -2.323 -13.377 1.00 69.25 299 ASP A N 1
ATOM 2460 C CA . ASP A 1 299 ? -7.598 -3.405 -12.895 1.00 69.25 299 ASP A CA 1
ATOM 2461 C C . ASP A 1 299 ? -6.847 -4.727 -12.653 1.00 69.25 299 ASP A C 1
ATOM 2463 O O . ASP A 1 299 ? -7.268 -5.553 -11.846 1.00 69.25 299 ASP A O 1
ATOM 2467 N N . ASP A 1 300 ? -5.743 -4.935 -13.377 1.00 71.94 300 ASP A N 1
ATOM 2468 C CA . ASP A 1 300 ? -4.915 -6.137 -13.295 1.00 71.94 300 ASP A CA 1
ATOM 2469 C C . ASP A 1 300 ? -3.712 -5.938 -12.342 1.00 71.94 300 ASP A C 1
ATOM 2471 O O . ASP A 1 300 ? -2.890 -6.844 -12.188 1.00 71.94 300 ASP A O 1
ATOM 2475 N N . TYR A 1 301 ? -3.589 -4.772 -11.688 1.00 72.56 301 TYR A N 1
ATOM 2476 C CA . TYR A 1 301 ? -2.481 -4.492 -10.776 1.00 72.56 301 TYR A CA 1
ATOM 2477 C C . TYR A 1 301 ? -2.563 -5.406 -9.551 1.00 72.56 301 TYR A C 1
ATOM 2479 O O . TYR A 1 301 ? -3.531 -5.400 -8.789 1.00 72.56 301 TYR A O 1
ATOM 2487 N N . CYS A 1 302 ? -1.491 -6.150 -9.312 1.00 70.62 302 CYS A N 1
ATOM 2488 C CA . CYS A 1 302 ? -1.333 -7.031 -8.170 1.00 70.62 302 CYS A CA 1
ATOM 2489 C C . CYS A 1 302 ? 0.049 -6.809 -7.568 1.00 70.62 302 CYS A C 1
ATOM 2491 O O . CYS A 1 302 ? 1.058 -7.077 -8.215 1.00 70.62 302 CYS A O 1
ATOM 2493 N N . ILE A 1 303 ? 0.102 -6.398 -6.300 1.00 68.38 303 ILE A N 1
ATOM 2494 C CA . ILE A 1 303 ? 1.365 -6.173 -5.576 1.00 68.38 303 ILE A CA 1
ATOM 2495 C C . ILE A 1 303 ? 2.293 -7.396 -5.657 1.00 68.38 303 ILE A C 1
ATOM 2497 O O . ILE A 1 303 ? 3.505 -7.229 -5.721 1.00 68.38 303 ILE A O 1
ATOM 2501 N N . LEU A 1 304 ? 1.731 -8.606 -5.696 1.00 69.56 304 LEU A N 1
ATOM 2502 C CA . LEU A 1 304 ? 2.490 -9.854 -5.677 1.00 69.56 304 LEU A CA 1
ATOM 2503 C C . LEU A 1 304 ? 3.004 -10.290 -7.057 1.00 69.56 304 LEU A C 1
ATOM 2505 O O . LEU A 1 304 ? 4.112 -10.804 -7.150 1.00 69.56 304 LEU A O 1
ATOM 2509 N N . ARG A 1 305 ? 2.198 -10.135 -8.117 1.00 70.75 305 ARG A N 1
ATOM 2510 C CA . ARG A 1 305 ? 2.442 -10.793 -9.423 1.00 70.75 305 ARG A CA 1
ATOM 2511 C C . ARG A 1 305 ? 2.417 -9.872 -10.644 1.00 70.75 305 ARG A C 1
ATOM 2513 O O . ARG A 1 305 ? 2.678 -10.345 -11.751 1.00 70.75 305 ARG A O 1
ATOM 2520 N N . ARG A 1 306 ? 2.000 -8.616 -10.472 1.00 78.19 306 ARG A N 1
ATOM 2521 C CA . ARG A 1 306 ? 1.862 -7.630 -11.551 1.00 78.19 306 ARG A CA 1
ATOM 2522 C C . ARG A 1 306 ? 1.876 -6.226 -10.958 1.00 78.19 306 ARG A C 1
ATOM 2524 O O . ARG A 1 306 ? 0.834 -5.593 -10.812 1.00 78.19 306 ARG A O 1
ATOM 2531 N N . ASN A 1 307 ? 3.049 -5.777 -10.539 1.00 81.25 307 ASN A N 1
ATOM 2532 C CA . ASN A 1 307 ? 3.254 -4.506 -9.850 1.00 81.25 307 ASN A CA 1
ATOM 2533 C C . ASN A 1 307 ? 4.168 -3.565 -10.662 1.00 81.25 307 ASN A C 1
ATOM 2535 O O . ASN A 1 307 ? 4.521 -3.832 -11.811 1.00 81.25 307 ASN A O 1
ATOM 2539 N N . CYS A 1 308 ? 4.546 -2.428 -10.073 1.00 85.06 308 CYS A N 1
ATOM 2540 C CA . CYS A 1 308 ? 5.421 -1.446 -10.723 1.00 85.06 308 CYS A CA 1
ATOM 2541 C C . CYS A 1 308 ? 6.824 -1.963 -11.104 1.00 85.06 308 CYS A C 1
ATOM 2543 O O . CYS A 1 308 ? 7.406 -1.449 -12.060 1.00 85.06 308 CYS A O 1
ATOM 2545 N N . ILE A 1 309 ? 7.359 -2.966 -10.400 1.00 89.44 309 ILE A N 1
ATOM 2546 C CA . ILE A 1 309 ? 8.631 -3.630 -10.716 1.00 89.44 309 ILE A CA 1
ATOM 2547 C C . ILE A 1 309 ? 8.464 -4.472 -11.979 1.00 89.44 309 ILE A C 1
ATOM 2549 O O . ILE A 1 309 ? 9.234 -4.295 -12.921 1.00 89.44 309 ILE A O 1
ATOM 2553 N N . ASP A 1 310 ? 7.419 -5.302 -12.038 1.00 88.38 310 ASP A N 1
ATOM 2554 C CA . ASP A 1 310 ? 7.120 -6.130 -13.214 1.00 88.38 310 ASP A CA 1
ATOM 2555 C C . ASP A 1 310 ? 6.891 -5.262 -14.457 1.00 88.38 310 ASP A C 1
ATOM 2557 O O . ASP A 1 310 ? 7.455 -5.526 -15.520 1.00 88.38 310 ASP A O 1
ATOM 2561 N N . PHE A 1 311 ? 6.117 -4.182 -14.305 1.00 92.00 311 PHE A N 1
ATOM 2562 C CA . PHE A 1 311 ? 5.879 -3.223 -15.380 1.00 92.00 311 PHE A CA 1
ATOM 2563 C C . PHE A 1 311 ? 7.175 -2.566 -15.850 1.00 92.00 311 PHE A C 1
ATOM 2565 O O . PHE A 1 311 ? 7.435 -2.515 -17.047 1.00 92.00 311 PHE A O 1
ATOM 2572 N N . SER A 1 312 ? 7.993 -2.053 -14.926 1.00 92.88 312 SER A N 1
ATOM 2573 C CA . SER A 1 312 ? 9.216 -1.333 -15.293 1.00 92.88 312 SER A CA 1
ATOM 2574 C C . SER A 1 312 ? 10.220 -2.259 -15.974 1.00 92.88 312 SER A C 1
ATOM 2576 O O . SER A 1 312 ? 10.909 -1.835 -16.897 1.00 92.88 312 SER A O 1
ATOM 2578 N N . ALA A 1 313 ? 10.269 -3.531 -15.573 1.00 93.31 313 ALA A N 1
ATOM 2579 C CA . ALA A 1 313 ? 11.078 -4.540 -16.241 1.00 93.31 313 ALA A CA 1
ATOM 2580 C C . ALA A 1 313 ? 10.574 -4.849 -17.655 1.00 93.31 313 ALA A C 1
ATOM 2582 O O . ALA A 1 313 ? 11.376 -4.846 -18.589 1.00 93.31 313 ALA A O 1
ATOM 2583 N N . ALA A 1 314 ? 9.262 -5.037 -17.832 1.00 92.31 314 ALA A N 1
ATOM 2584 C CA . ALA A 1 314 ? 8.662 -5.208 -19.154 1.00 92.31 314 ALA A CA 1
ATOM 2585 C C . ALA A 1 314 ? 8.883 -3.971 -20.035 1.00 92.31 314 ALA A C 1
ATOM 2587 O O . ALA A 1 314 ? 9.238 -4.095 -21.200 1.00 92.31 314 ALA A O 1
ATOM 2588 N N . PHE A 1 315 ? 8.758 -2.766 -19.478 1.00 93.56 315 PHE A N 1
ATOM 2589 C CA . PHE A 1 315 ? 8.989 -1.538 -20.225 1.00 93.56 315 PHE A CA 1
ATOM 2590 C C . PHE A 1 315 ? 10.458 -1.381 -20.635 1.00 93.56 315 PHE A C 1
ATOM 2592 O O . PHE A 1 315 ? 10.727 -1.070 -21.791 1.00 93.56 315 PHE A O 1
ATOM 2599 N N . CYS A 1 316 ? 11.416 -1.658 -19.743 1.00 93.94 316 CYS A N 1
ATOM 2600 C CA . CYS A 1 316 ? 12.835 -1.712 -20.108 1.00 93.94 316 CYS A CA 1
ATOM 2601 C C . CYS A 1 316 ? 13.087 -2.716 -21.246 1.00 93.94 316 CYS A C 1
ATOM 2603 O O . CYS A 1 316 ? 13.787 -2.385 -22.201 1.00 93.94 316 CYS A O 1
ATOM 2605 N N . GLN A 1 317 ? 12.463 -3.896 -21.191 1.00 93.81 317 GLN A N 1
ATOM 2606 C CA . GLN A 1 317 ? 12.569 -4.905 -22.244 1.00 93.81 317 GLN A CA 1
ATOM 2607 C C . GLN A 1 317 ? 12.023 -4.407 -23.592 1.00 93.81 317 GLN A C 1
ATOM 2609 O O . GLN A 1 317 ? 12.720 -4.520 -24.597 1.00 93.81 317 GLN A O 1
ATOM 2614 N N . GLU A 1 318 ? 10.818 -3.830 -23.623 1.00 91.94 318 GLU A N 1
ATOM 2615 C CA . GLU A 1 318 ? 10.209 -3.287 -24.851 1.00 91.94 318 GLU A CA 1
ATOM 2616 C C . GLU A 1 318 ? 11.017 -2.097 -25.408 1.00 91.94 318 GLU A C 1
ATOM 2618 O O . GLU A 1 318 ? 11.099 -1.901 -26.617 1.00 91.94 318 GLU A O 1
ATOM 2623 N N . LEU A 1 319 ? 11.685 -1.331 -24.538 1.00 90.56 319 LEU A N 1
ATOM 2624 C CA . LEU A 1 319 ? 12.625 -0.271 -24.922 1.00 90.56 319 LEU A CA 1
ATOM 2625 C C . LEU A 1 319 ? 13.955 -0.784 -25.497 1.00 90.56 319 LEU 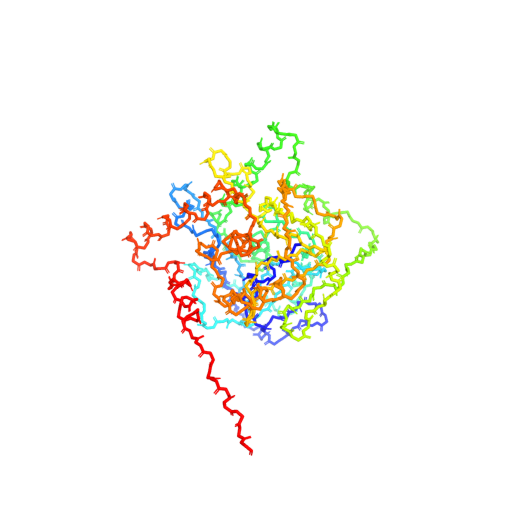A C 1
ATOM 2627 O O . LEU A 1 319 ? 14.765 0.024 -25.970 1.00 90.56 319 LEU A O 1
ATOM 2631 N N . GLY A 1 320 ? 14.203 -2.094 -25.421 1.00 91.38 320 GLY A N 1
ATOM 2632 C CA . GLY A 1 320 ? 15.471 -2.712 -25.795 1.00 91.38 320 GLY A CA 1
ATOM 2633 C C . GLY A 1 320 ? 16.619 -2.356 -24.847 1.00 91.38 320 GLY A C 1
ATOM 2634 O O . GLY A 1 320 ? 17.773 -2.358 -25.271 1.00 91.38 320 GLY A O 1
ATOM 2635 N N . VAL A 1 321 ? 16.324 -2.014 -23.587 1.00 91.62 321 VAL A N 1
ATOM 2636 C CA . VAL A 1 321 ? 17.327 -1.653 -22.574 1.00 91.62 321 VAL A CA 1
ATOM 2637 C C . VAL A 1 321 ? 17.351 -2.657 -21.426 1.00 91.62 321 VAL A C 1
ATOM 2639 O O . VAL A 1 321 ? 16.338 -3.247 -21.055 1.00 91.62 321 VAL A O 1
ATOM 2642 N N . GLY A 1 322 ? 18.517 -2.851 -20.819 1.00 78.81 322 GLY A N 1
ATOM 2643 C CA . GLY A 1 322 ? 18.655 -3.779 -19.703 1.00 78.81 322 GLY A CA 1
ATOM 2644 C C . GLY A 1 322 ? 20.100 -4.194 -19.431 1.00 78.81 322 GLY A C 1
ATOM 2645 O O . GLY A 1 322 ? 21.006 -3.729 -20.125 1.00 78.81 322 GLY A O 1
ATOM 2646 N N . PRO A 1 323 ? 20.316 -5.061 -18.421 1.00 86.62 323 PRO A N 1
ATOM 2647 C CA . PRO A 1 323 ? 19.291 -5.805 -17.672 1.00 86.62 323 PRO A CA 1
ATOM 2648 C C . PRO A 1 323 ? 18.630 -5.010 -16.532 1.00 86.62 323 PRO A C 1
ATOM 2650 O O . PRO A 1 323 ? 19.247 -4.127 -15.933 1.00 86.62 323 PRO A O 1
ATOM 2653 N N . PHE A 1 324 ? 17.381 -5.365 -16.205 1.00 91.50 324 PHE A N 1
ATOM 2654 C CA . PHE A 1 324 ? 16.702 -4.916 -14.983 1.00 91.50 324 PHE A CA 1
ATOM 2655 C C . PHE A 1 324 ? 17.284 -5.660 -13.763 1.00 91.50 324 PHE A C 1
ATOM 2657 O O . PHE A 1 324 ? 17.499 -6.873 -13.848 1.00 91.50 324 PHE A O 1
ATOM 2664 N N . PRO A 1 325 ? 17.543 -4.991 -12.623 1.00 90.94 325 PRO A N 1
ATOM 2665 C CA . PRO A 1 325 ? 18.151 -5.622 -11.453 1.00 90.94 325 PRO A CA 1
ATOM 2666 C C . PRO A 1 325 ? 17.276 -6.748 -10.884 1.00 90.94 325 PRO A C 1
ATOM 2668 O O . PRO A 1 325 ? 16.188 -6.508 -10.362 1.00 90.94 325 PRO A O 1
ATOM 2671 N N . SER A 1 326 ? 17.772 -7.986 -10.936 1.00 88.12 326 SER A N 1
ATOM 2672 C CA . SER A 1 326 ? 17.037 -9.177 -10.482 1.00 88.12 326 SER A CA 1
ATOM 2673 C C . SER A 1 326 ? 16.690 -9.143 -8.988 1.00 88.12 326 SER A C 1
ATOM 2675 O O . SER A 1 326 ? 15.632 -9.634 -8.596 1.00 88.12 326 SER A O 1
ATOM 2677 N N . TRP A 1 327 ? 17.532 -8.513 -8.163 1.00 85.69 327 TRP A N 1
ATOM 2678 C CA . TRP A 1 327 ? 17.306 -8.352 -6.723 1.00 85.69 327 TRP A CA 1
ATOM 2679 C C . TRP A 1 327 ? 16.091 -7.476 -6.392 1.00 85.69 327 TRP A C 1
ATOM 2681 O O . TRP A 1 327 ? 15.530 -7.583 -5.304 1.00 85.69 327 TRP A O 1
ATOM 2691 N N . ALA A 1 328 ? 15.630 -6.629 -7.316 1.00 85.56 328 ALA A N 1
ATOM 2692 C CA . ALA A 1 328 ? 14.430 -5.825 -7.089 1.00 85.56 328 ALA A CA 1
ATOM 2693 C C . ALA A 1 328 ? 13.148 -6.685 -7.073 1.00 85.56 328 ALA A C 1
ATOM 2695 O O . ALA A 1 328 ? 12.112 -6.232 -6.590 1.00 85.56 328 ALA A O 1
ATOM 2696 N N . PHE A 1 329 ? 13.222 -7.936 -7.546 1.00 84.31 329 PHE A N 1
ATOM 2697 C CA . PHE A 1 329 ? 12.125 -8.906 -7.512 1.00 84.31 329 PHE A CA 1
ATOM 2698 C C . PHE A 1 329 ? 12.095 -9.777 -6.249 1.00 84.31 329 PHE A C 1
ATOM 2700 O O . PHE A 1 329 ? 11.158 -10.560 -6.095 1.00 84.31 329 PHE A O 1
ATOM 2707 N N . THR A 1 330 ? 13.086 -9.688 -5.355 1.00 80.44 330 THR A N 1
ATOM 2708 C CA . THR A 1 330 ? 13.201 -10.621 -4.220 1.00 80.44 330 THR A CA 1
ATOM 2709 C C . THR A 1 330 ? 11.993 -10.535 -3.286 1.00 80.44 330 THR A C 1
ATOM 2711 O O . THR A 1 330 ? 11.437 -11.567 -2.920 1.00 80.44 330 THR A O 1
ATOM 2714 N N . LEU A 1 331 ? 11.526 -9.323 -2.955 1.00 74.00 331 LEU A N 1
ATOM 2715 C CA . LEU A 1 331 ? 10.345 -9.154 -2.104 1.00 74.00 331 LEU A CA 1
ATOM 2716 C C . LEU A 1 331 ? 9.056 -9.669 -2.780 1.00 74.00 331 LEU A C 1
ATOM 2718 O O . LEU A 1 331 ? 8.399 -10.511 -2.174 1.00 74.00 331 LEU A O 1
ATOM 2722 N N . PRO A 1 332 ? 8.675 -9.242 -4.005 1.00 74.38 332 PRO A N 1
ATOM 2723 C CA . PRO A 1 332 ? 7.499 -9.796 -4.681 1.00 74.38 332 PRO A CA 1
ATOM 2724 C C . PRO A 1 332 ? 7.480 -11.330 -4.732 1.00 74.38 332 PRO A C 1
ATOM 2726 O O . PRO A 1 332 ? 6.456 -11.932 -4.417 1.00 74.38 332 PRO A O 1
ATOM 2729 N N . LYS A 1 333 ? 8.617 -11.965 -5.048 1.00 78.81 333 LYS A N 1
ATOM 2730 C CA . LYS A 1 333 ? 8.739 -13.432 -5.094 1.00 78.81 333 LYS A CA 1
ATOM 2731 C C . LYS A 1 333 ? 8.478 -14.078 -3.735 1.00 78.81 333 LYS A C 1
ATOM 2733 O O . LYS A 1 333 ? 7.616 -14.946 -3.639 1.00 78.81 333 LYS A O 1
ATOM 2738 N N . ALA A 1 334 ? 9.139 -13.592 -2.685 1.00 74.62 334 ALA A N 1
ATOM 2739 C CA . ALA A 1 334 ? 8.946 -14.105 -1.331 1.00 74.62 334 ALA A CA 1
ATOM 2740 C C . ALA A 1 334 ? 7.494 -13.946 -0.849 1.00 74.62 334 ALA A C 1
ATOM 2742 O O . ALA A 1 334 ? 6.940 -14.832 -0.199 1.00 74.62 334 ALA A O 1
ATOM 2743 N N . LEU A 1 335 ? 6.839 -12.836 -1.207 1.00 72.38 335 LEU A N 1
ATOM 2744 C CA . LEU A 1 335 ? 5.436 -12.617 -0.861 1.00 72.38 335 LEU A CA 1
ATOM 2745 C C . LEU A 1 335 ? 4.489 -13.574 -1.611 1.00 72.38 335 LEU A C 1
ATOM 2747 O O . LEU A 1 335 ? 3.475 -13.982 -1.044 1.00 72.38 335 LEU A O 1
ATOM 2751 N N . VAL A 1 336 ? 4.799 -13.949 -2.859 1.00 74.56 336 VAL A N 1
ATOM 2752 C CA . VAL A 1 336 ? 4.037 -14.968 -3.603 1.00 74.56 336 VAL A CA 1
ATOM 2753 C C . VAL A 1 336 ? 4.156 -16.333 -2.931 1.00 74.56 336 VAL A C 1
ATOM 2755 O O . VAL A 1 336 ? 3.129 -16.963 -2.684 1.00 74.56 336 VAL A O 1
ATOM 2758 N N . GLU A 1 337 ? 5.373 -16.759 -2.596 1.00 76.75 337 GLU A N 1
ATOM 2759 C CA . GLU A 1 337 ? 5.636 -18.043 -1.931 1.00 76.75 337 GLU A CA 1
ATOM 2760 C C . GLU A 1 337 ? 4.907 -18.133 -0.582 1.00 76.75 337 GLU A C 1
ATOM 2762 O O . GLU A 1 337 ? 4.204 -19.108 -0.303 1.00 76.75 337 GLU A O 1
ATOM 2767 N N . ALA A 1 338 ? 4.983 -17.074 0.228 1.00 70.06 338 ALA A N 1
ATOM 2768 C CA . ALA A 1 338 ? 4.287 -17.008 1.511 1.00 70.06 338 ALA A CA 1
ATOM 2769 C C . ALA A 1 338 ? 2.758 -17.079 1.359 1.00 70.06 338 ALA A C 1
ATOM 2771 O O . ALA A 1 338 ? 2.073 -17.739 2.146 1.00 70.06 338 ALA A O 1
ATOM 2772 N N . ALA A 1 339 ? 2.204 -16.414 0.343 1.00 67.38 339 ALA A N 1
ATOM 2773 C CA . ALA A 1 339 ? 0.769 -16.433 0.090 1.00 67.38 339 ALA A CA 1
ATOM 2774 C C . ALA A 1 339 ? 0.281 -17.795 -0.447 1.00 67.38 339 ALA A C 1
ATOM 2776 O O . ALA A 1 339 ? -0.830 -18.221 -0.117 1.00 67.38 339 ALA A O 1
ATOM 2777 N N . GLU A 1 340 ? 1.102 -18.518 -1.214 1.00 75.00 340 GLU A N 1
ATOM 2778 C CA . GLU A 1 340 ? 0.809 -19.895 -1.634 1.00 75.00 340 GLU A CA 1
ATOM 2779 C C . GLU A 1 340 ? 0.828 -20.866 -0.447 1.00 75.00 340 GLU A C 1
ATOM 2781 O O . GLU A 1 340 ? -0.123 -21.634 -0.271 1.00 75.00 340 GLU A O 1
ATOM 2786 N N . ALA A 1 341 ? 1.842 -20.778 0.419 1.00 70.75 341 ALA A N 1
ATOM 2787 C CA . ALA A 1 341 ? 1.927 -21.579 1.642 1.00 70.75 341 ALA A CA 1
ATOM 2788 C C . ALA A 1 341 ? 0.719 -21.345 2.569 1.00 70.75 341 ALA A C 1
ATOM 2790 O O . ALA A 1 341 ? 0.152 -22.282 3.136 1.00 70.75 341 ALA A O 1
ATOM 2791 N N . TRP A 1 342 ? 0.257 -20.099 2.678 1.00 67.44 342 TRP A N 1
ATOM 2792 C CA . TRP A 1 342 ? -0.958 -19.765 3.421 1.00 67.44 342 TRP A CA 1
ATOM 2793 C C . TRP A 1 342 ? -2.215 -20.392 2.838 1.00 67.44 342 TRP A C 1
ATOM 2795 O O . TRP A 1 342 ? -3.035 -20.938 3.579 1.00 67.44 342 TRP A O 1
ATOM 2805 N N . LYS A 1 343 ? -2.374 -20.323 1.513 1.00 73.56 343 LYS A N 1
ATOM 2806 C CA . LYS A 1 343 ? -3.509 -20.939 0.823 1.00 73.56 343 LYS A CA 1
ATOM 2807 C C . LYS A 1 343 ? -3.543 -22.444 1.076 1.00 73.56 343 LYS A C 1
ATOM 2809 O O . LYS A 1 343 ? -4.620 -22.974 1.331 1.00 73.56 343 LYS A O 1
ATOM 2814 N N . GLN A 1 344 ? -2.389 -23.108 1.068 1.00 77.19 344 GLN A N 1
ATOM 2815 C CA . GLN A 1 344 ? -2.283 -24.531 1.406 1.00 77.19 344 GLN A CA 1
ATOM 2816 C C . GLN A 1 344 ? -2.670 -24.804 2.864 1.00 77.19 344 GLN A C 1
ATOM 2818 O O . GLN A 1 344 ? -3.422 -25.736 3.135 1.00 77.19 344 GLN A O 1
ATOM 2823 N N . ARG A 1 345 ? -2.201 -23.973 3.800 1.00 74.00 345 ARG A N 1
ATOM 2824 C CA . ARG A 1 345 ? -2.420 -24.173 5.239 1.00 74.00 345 ARG A CA 1
ATOM 2825 C C . ARG A 1 345 ? -3.848 -23.876 5.701 1.00 74.00 345 ARG A C 1
ATOM 2827 O O . ARG A 1 345 ? -4.356 -24.567 6.577 1.00 74.00 345 ARG A O 1
ATOM 2834 N N . TYR A 1 346 ? -4.482 -22.843 5.151 1.00 71.69 346 TYR A N 1
ATOM 2835 C CA . TYR A 1 346 ? -5.758 -22.316 5.655 1.00 71.69 346 TYR A CA 1
ATOM 2836 C C . TYR A 1 346 ? -6.893 -22.331 4.625 1.00 71.69 346 TYR A C 1
ATOM 2838 O O . TYR A 1 346 ? -7.994 -21.862 4.919 1.00 71.69 346 TYR A O 1
ATOM 2846 N N . GLY A 1 347 ? -6.641 -22.801 3.399 1.00 70.38 347 GLY A N 1
ATOM 2847 C CA . GLY A 1 347 ? -7.636 -22.858 2.323 1.00 70.38 347 GLY A CA 1
ATOM 2848 C C . GLY A 1 347 ? -8.116 -21.491 1.820 1.00 70.38 347 GLY A C 1
ATOM 2849 O O . GLY A 1 347 ? -9.081 -21.422 1.061 1.00 70.38 347 GLY A O 1
ATOM 2850 N N . ARG A 1 348 ? -7.481 -20.386 2.238 1.00 65.75 348 ARG A N 1
ATOM 2851 C CA . ARG A 1 348 ? -7.859 -19.019 1.846 1.00 65.75 348 ARG A CA 1
ATOM 2852 C C . ARG A 1 348 ? -6.923 -18.480 0.778 1.00 65.75 348 ARG A C 1
ATOM 2854 O O . ARG A 1 348 ? -5.725 -18.351 1.005 1.00 65.75 348 ARG A O 1
ATOM 2861 N N . ASP A 1 349 ? -7.490 -18.117 -0.366 1.00 66.44 349 ASP A N 1
ATOM 2862 C CA . ASP A 1 349 ? -6.748 -17.472 -1.442 1.00 66.44 349 ASP A CA 1
ATOM 2863 C C . ASP A 1 349 ? -6.583 -15.970 -1.164 1.00 66.44 349 ASP A C 1
ATOM 2865 O O . ASP A 1 349 ? -7.561 -15.222 -1.165 1.00 66.44 349 ASP A O 1
ATOM 2869 N N . LEU A 1 350 ? -5.346 -15.545 -0.894 1.00 56.41 350 LEU A N 1
ATOM 2870 C CA . LEU A 1 350 ? -4.980 -14.136 -0.698 1.00 56.41 350 LEU A CA 1
ATOM 2871 C C . LEU A 1 350 ? -4.471 -13.468 -1.984 1.00 56.41 350 LEU A C 1
ATOM 2873 O O . LEU A 1 350 ? -4.361 -12.245 -2.031 1.00 56.41 350 LEU A O 1
ATOM 2877 N N . ILE A 1 351 ? -4.138 -14.257 -3.008 1.00 57.19 351 ILE A N 1
ATOM 2878 C CA . ILE A 1 351 ? -3.505 -13.791 -4.250 1.00 57.19 351 ILE A CA 1
ATOM 2879 C C . ILE A 1 351 ? -4.576 -13.469 -5.296 1.00 57.19 351 ILE A C 1
ATOM 2881 O O . ILE A 1 351 ? -4.407 -12.552 -6.102 1.00 57.19 351 ILE A O 1
ATOM 2885 N N . GLY A 1 352 ? -5.694 -14.197 -5.260 1.00 61.00 352 GLY A N 1
ATOM 2886 C CA . GLY A 1 352 ? -6.718 -14.121 -6.291 1.00 61.00 352 GLY A CA 1
ATOM 2887 C C . GLY A 1 352 ? -6.244 -14.739 -7.615 1.00 61.00 352 GLY A C 1
ATOM 2888 O O . GLY A 1 352 ? -5.184 -15.367 -7.684 1.00 61.00 352 GLY A O 1
ATOM 2889 N N . PRO A 1 353 ? -7.040 -14.612 -8.690 1.00 63.41 353 PRO A N 1
ATOM 2890 C CA . PRO A 1 353 ? -6.683 -15.163 -9.994 1.00 63.41 353 PRO A CA 1
ATOM 2891 C C . PRO A 1 353 ? -5.431 -14.483 -10.561 1.00 63.41 353 PRO A C 1
ATOM 2893 O O . PRO A 1 353 ? -5.263 -13.276 -10.414 1.00 63.41 353 PRO A O 1
ATOM 2896 N N . ASP A 1 354 ? -4.588 -15.246 -11.266 1.00 67.00 354 ASP A N 1
ATOM 2897 C CA . ASP A 1 354 ? -3.364 -14.719 -11.880 1.00 67.00 354 ASP A CA 1
ATOM 2898 C C . ASP A 1 354 ? -3.686 -13.575 -12.866 1.00 67.00 354 ASP A C 1
ATOM 2900 O O . ASP A 1 354 ? -4.295 -13.820 -13.919 1.00 67.00 354 ASP A O 1
ATOM 2904 N N . PRO A 1 355 ? -3.270 -12.327 -12.576 1.00 68.12 355 PRO A N 1
ATOM 2905 C CA . PRO A 1 355 ? -3.537 -11.193 -13.456 1.00 68.12 355 PRO A CA 1
ATOM 2906 C C . PRO A 1 355 ? -2.815 -11.330 -14.804 1.00 68.12 355 PRO A C 1
ATOM 2908 O O . PRO A 1 355 ? -3.296 -10.838 -15.829 1.00 68.12 355 PRO A O 1
ATOM 2911 N N . ASN A 1 356 ? -1.703 -12.070 -14.857 1.00 68.25 356 ASN A N 1
ATOM 2912 C CA . ASN A 1 356 ? -0.963 -12.295 -16.096 1.00 68.25 356 ASN A CA 1
ATOM 2913 C C . ASN A 1 356 ? -1.738 -13.189 -17.076 1.00 68.25 356 ASN A C 1
ATOM 2915 O O . ASN A 1 356 ? -1.585 -13.047 -18.291 1.00 68.25 356 ASN A O 1
ATOM 2919 N N . ALA A 1 357 ? -2.627 -14.060 -16.590 1.00 65.94 357 ALA A N 1
ATOM 2920 C CA . ALA A 1 357 ? -3.492 -14.869 -17.447 1.00 65.94 357 ALA A CA 1
ATOM 2921 C C . ALA A 1 357 ? -4.484 -14.005 -18.248 1.00 65.94 357 ALA A C 1
ATOM 2923 O O . ALA A 1 357 ? -4.742 -14.286 -19.422 1.00 65.94 357 ALA A O 1
ATOM 2924 N N . ARG A 1 358 ? -5.005 -12.924 -17.647 1.00 65.44 358 ARG A N 1
ATOM 2925 C CA . ARG A 1 358 ? -5.886 -11.957 -18.327 1.00 65.44 358 ARG A CA 1
ATOM 2926 C C . ARG A 1 358 ? -5.123 -11.164 -19.384 1.00 65.44 358 ARG A C 1
ATOM 2928 O O . ARG A 1 358 ? -5.592 -11.052 -20.516 1.00 65.44 358 ARG A O 1
ATOM 2935 N N . ALA A 1 359 ? -3.921 -10.697 -19.054 1.00 61.53 359 ALA A N 1
ATOM 2936 C CA . ALA A 1 359 ? -3.052 -9.980 -19.986 1.00 61.53 359 ALA A CA 1
ATOM 2937 C C . ALA A 1 359 ? -2.654 -10.830 -21.209 1.00 61.53 359 ALA A C 1
ATOM 2939 O O . ALA A 1 359 ? -2.743 -10.363 -22.345 1.00 61.53 359 ALA A O 1
ATOM 2940 N N . ARG A 1 360 ? -2.305 -12.111 -21.012 1.00 67.06 360 ARG A N 1
ATOM 2941 C CA . ARG A 1 360 ? -1.972 -13.045 -22.109 1.00 67.06 360 ARG A CA 1
ATOM 2942 C C . ARG A 1 360 ? -3.124 -13.243 -23.096 1.00 67.06 360 ARG A C 1
ATOM 2944 O O . ARG A 1 360 ? -2.877 -13.378 -24.292 1.00 67.06 360 ARG A O 1
ATOM 2951 N N . ARG A 1 361 ? -4.375 -13.244 -22.618 1.00 60.94 361 ARG A N 1
ATOM 2952 C CA . ARG A 1 361 ? -5.563 -13.302 -23.490 1.00 60.94 361 ARG A CA 1
ATOM 2953 C C . ARG A 1 361 ? -5.712 -12.033 -24.333 1.00 60.94 361 ARG A C 1
ATOM 2955 O O . ARG A 1 361 ? -6.058 -12.144 -25.502 1.00 60.94 361 ARG A O 1
ATOM 2962 N N . ARG A 1 362 ? -5.388 -10.857 -23.781 1.00 66.94 362 ARG A N 1
ATOM 2963 C CA . ARG A 1 362 ? -5.413 -9.574 -24.509 1.00 66.94 362 ARG A CA 1
ATOM 2964 C C . ARG A 1 362 ? -4.301 -9.473 -25.555 1.00 66.94 362 ARG A C 1
ATOM 2966 O O . ARG A 1 362 ? -4.585 -9.056 -26.666 1.00 66.94 362 ARG A O 1
ATOM 2973 N N . ARG A 1 363 ? -3.073 -9.927 -25.256 1.00 58.84 363 ARG A N 1
ATOM 2974 C CA . ARG A 1 363 ? -1.972 -9.974 -26.247 1.00 58.84 363 ARG A CA 1
ATOM 2975 C C . ARG A 1 363 ? -2.295 -10.857 -27.467 1.00 58.84 363 ARG A C 1
ATOM 2977 O O . ARG A 1 363 ? -1.730 -10.632 -28.527 1.00 58.84 363 ARG A O 1
ATOM 2984 N N . ARG A 1 364 ? -3.176 -11.860 -27.326 1.00 51.03 364 ARG A N 1
ATOM 2985 C CA . ARG A 1 364 ? -3.650 -12.702 -28.445 1.00 51.03 364 ARG A CA 1
ATOM 2986 C C . ARG A 1 364 ? -4.808 -12.096 -29.236 1.00 51.03 364 ARG A C 1
ATOM 2988 O O . ARG A 1 364 ? -5.136 -12.623 -30.292 1.00 51.03 364 ARG A O 1
ATOM 2995 N N . TRP A 1 365 ? -5.455 -11.054 -28.723 1.00 38.62 365 TRP A N 1
ATOM 2996 C CA . TRP A 1 365 ? -6.567 -10.417 -29.410 1.00 38.62 365 TRP A CA 1
ATOM 2997 C C . TRP A 1 365 ? -6.022 -9.459 -30.470 1.00 38.62 365 TRP A C 1
ATOM 2999 O O . TRP A 1 365 ? -5.456 -8.415 -30.150 1.00 38.62 365 TRP A O 1
ATOM 3009 N N . THR A 1 366 ? -6.176 -9.830 -31.736 1.00 35.78 366 THR A N 1
ATOM 3010 C CA . THR A 1 366 ? -6.041 -8.913 -32.866 1.00 35.78 366 THR A CA 1
ATOM 3011 C C . THR A 1 366 ? -7.354 -8.143 -33.029 1.00 35.78 366 THR A C 1
ATOM 3013 O O . THR A 1 366 ? -8.417 -8.770 -33.055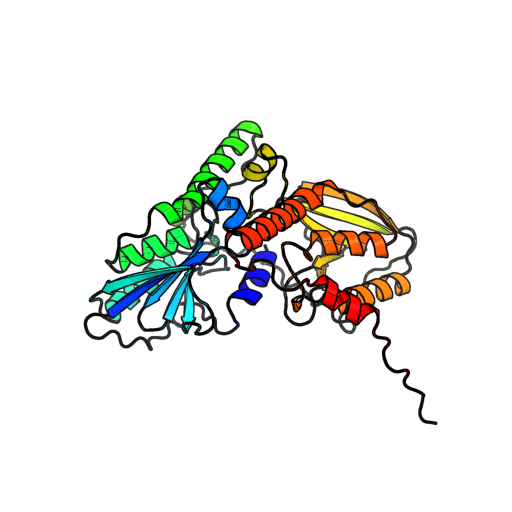 1.00 35.78 366 THR A O 1
ATOM 3016 N N . PRO A 1 367 ? -7.327 -6.801 -33.128 1.00 34.97 367 PRO A N 1
ATOM 3017 C CA . PRO A 1 367 ? -8.527 -6.052 -33.470 1.00 34.97 367 PRO A CA 1
ATOM 3018 C C . PRO A 1 367 ? -9.037 -6.501 -34.850 1.00 34.97 367 PRO A C 1
ATOM 3020 O O . PRO A 1 367 ? -8.214 -6.828 -35.712 1.00 34.97 367 PRO A O 1
ATOM 3023 N N . PRO A 1 368 ? -10.364 -6.525 -35.080 1.00 33.38 368 PRO A N 1
ATOM 3024 C CA . PRO A 1 368 ? -10.901 -6.794 -36.404 1.00 33.38 368 PRO A CA 1
ATOM 3025 C C . PRO A 1 368 ? -10.311 -5.789 -37.394 1.00 33.38 368 PRO A C 1
ATOM 3027 O O . PRO A 1 368 ? -10.283 -4.585 -37.127 1.00 33.38 368 PRO A O 1
ATOM 3030 N N . THR A 1 369 ? -9.819 -6.280 -38.528 1.00 30.89 369 THR A N 1
ATOM 3031 C CA . THR A 1 369 ? -9.462 -5.426 -39.656 1.00 30.89 369 THR A CA 1
ATOM 3032 C C . THR A 1 369 ? -10.733 -4.731 -40.121 1.00 30.89 369 THR A C 1
ATOM 3034 O O . THR A 1 369 ? -11.655 -5.388 -40.595 1.00 30.89 369 THR A O 1
ATOM 3037 N N . PHE A 1 370 ? -10.801 -3.409 -39.964 1.00 35.84 370 PHE A N 1
ATOM 3038 C CA . PHE A 1 370 ? -11.776 -2.620 -40.702 1.00 35.84 370 PHE A CA 1
ATOM 3039 C C . PHE A 1 370 ? -11.358 -2.677 -42.170 1.00 35.84 370 PHE A C 1
ATOM 3041 O O . PHE A 1 370 ? -10.481 -1.929 -42.606 1.00 35.84 370 PHE A O 1
ATOM 3048 N N . GLU A 1 371 ? -11.936 -3.622 -42.911 1.00 33.19 371 GLU A N 1
ATOM 3049 C CA . GLU A 1 371 ? -12.023 -3.500 -44.359 1.00 33.19 371 GLU A CA 1
ATOM 3050 C C . GLU A 1 371 ? -12.702 -2.160 -44.631 1.00 33.19 371 GLU A C 1
ATOM 3052 O O . GLU A 1 371 ? -13.764 -1.856 -44.079 1.00 33.19 371 GLU A O 1
ATOM 3057 N N . LYS A 1 372 ? -12.022 -1.305 -45.397 1.00 35.94 372 LYS A N 1
ATOM 3058 C CA . LYS A 1 372 ? -12.653 -0.107 -45.932 1.00 35.94 372 LYS A CA 1
ATOM 3059 C C . LYS A 1 372 ? -13.852 -0.598 -46.734 1.00 35.94 372 LYS A C 1
ATOM 3061 O O . LYS A 1 372 ? -13.661 -1.324 -47.700 1.00 35.94 372 LYS A O 1
ATOM 3066 N N . ALA A 1 373 ? -15.054 -0.250 -46.287 1.00 37.34 373 ALA A N 1
ATOM 3067 C CA . ALA A 1 373 ? -16.217 -0.314 -47.150 1.00 37.34 373 ALA A CA 1
ATOM 3068 C C . ALA A 1 373 ? -15.945 0.634 -48.328 1.00 37.34 373 ALA A C 1
ATOM 3070 O O . ALA A 1 373 ? -15.551 1.782 -48.093 1.00 37.34 373 ALA A O 1
ATOM 3071 N N . ASP A 1 374 ? -16.052 0.082 -49.535 1.00 41.84 374 ASP A N 1
ATOM 3072 C CA . ASP A 1 374 ? -15.794 0.737 -50.822 1.00 41.84 374 ASP A CA 1
ATOM 3073 C C . ASP A 1 374 ? -16.605 2.022 -51.040 1.00 41.84 374 ASP A C 1
ATOM 3075 O O . ASP A 1 374 ? -17.781 2.079 -50.598 1.00 41.84 374 ASP A O 1
#

Sequence (374 aa):
MSCFSGLWNCFWGQDRVRTDPEVIDWKCDLRGEVEVKLKLYALLWLPNCVLEPLGYGGYHAEVEVGGRAYYYECYEGTGLWSRAVSRHRKPTHTFVYKTRLRRGEFGKILVGLNLEWRGDDYCILRRNCIDFSAAFCQELGVGPFPSWAFTLPKALVEAAEAWKQRYGRDLIGPDPNARARRRRRWTPPTFEKDRVRTDPEVIDWKCDLRGEVEVKLKLYALLWLPNCVLEPLGYGGYHAEVEVGGRAYYYECYEGTGLWSRAVSRHRKPTHTFVYKTRLRRGEFGKILVGLNLEWRGDDYCILRRNCIDFSAAFCQELGVGPFPSWAFTLPKALVEAAEAWKQRYGRDLIGPDPNARARRRRRWTPPTFEKAD